Protein AF-A0AA36IIH5-F1 (afdb_monomer_lite)

Foldseek 3Di:
DPPPPDPPPADADQDFDWAFAWALNDRQWIWGWDDDCFIKIFIWGWDDDPPCPDPDPDPDDTDTDPHGPDIAGANGKDWADAPVPPPVCTNNWIWGHRDDQKIWTGHPDIDIDGDPAAWRDWYWHADPRRHTFIWTAHPQGWIQGPVVQDIHHNVVPPPHPDDPVCVCVVVVVPDPDDHDDPDPPPPPPDDDDDDDDDDDDDD

Radius of gyration: 23.28 Å; chains: 1; bounding box: 46×102×50 Å

Secondary structure (DSSP, 8-state):
-PPP-PPP--S-----EEEEEEETTEEEEEEEEEESSSEEEEEEEEE--TT---------PPEE-SS-SEEEEESEEEE---TTT-GGGTTSSEEEEEETTEEEEESSSEEEEE-SS-EEEEE--B-TTS-B--EEEETT--EEETTTTEEE-GGGGTT----HHHHHHHTT---SS-S------------------------

Sequence (203 aa):
MPPKKRPAIGDGVRTCGVYLIHDNGGRPFRVSVQHGEKAQVQVFKAIYDDDDDDDDDEEVWANYAEVACASFDAERVFVGESPKHGAGFDGNSMLLHLGGLKYVFVGEKVFSFTAKSPITKYLSPVGNSDVPYPWAVDEEGFRYLMISSVILSGKLFENSDADPYDLFFDRSLITADLCLQSRLSTQSSKASLNSGSAKTSTP

Organism: NCBI:txid2562239

Structure (mmCIF, N/CA/C/O backbone):
data_AF-A0AA36IIH5-F1
#
_entry.id   AF-A0AA36IIH5-F1
#
loop_
_atom_site.group_PDB
_atom_site.id
_atom_site.type_symbol
_atom_site.label_atom_id
_atom_site.label_alt_id
_atom_site.label_comp_id
_atom_site.label_asym_id
_atom_site.label_entity_id
_atom_site.label_seq_id
_atom_site.pdbx_PDB_ins_code
_atom_site.Cartn_x
_atom_site.Cartn_y
_atom_site.Cartn_z
_atom_site.occupancy
_atom_site.B_iso_or_equiv
_atom_site.auth_seq_id
_atom_site.auth_comp_id
_atom_site.auth_asym_id
_atom_site.auth_atom_id
_atom_site.pdbx_PDB_model_num
ATOM 1 N N . MET A 1 1 ? 4.153 -31.640 -9.607 1.00 38.66 1 MET A N 1
ATOM 2 C CA . MET A 1 1 ? 4.020 -31.634 -8.133 1.00 38.66 1 MET A CA 1
ATOM 3 C C . MET A 1 1 ? 2.835 -30.753 -7.774 1.00 38.66 1 MET A C 1
ATOM 5 O O . MET A 1 1 ? 2.748 -29.681 -8.361 1.00 38.66 1 MET A O 1
ATOM 9 N N . PRO A 1 2 ? 1.917 -31.164 -6.883 1.00 33.78 2 PRO A N 1
ATOM 10 C CA . PRO A 1 2 ? 0.911 -30.237 -6.376 1.00 33.78 2 PRO A CA 1
ATOM 11 C C . PRO A 1 2 ? 1.627 -29.103 -5.622 1.00 33.78 2 PRO A C 1
ATOM 13 O O . PRO A 1 2 ? 2.614 -29.381 -4.930 1.00 33.78 2 PRO A O 1
ATOM 16 N N . PRO A 1 3 ? 1.189 -27.839 -5.754 1.00 36.91 3 PRO A N 1
ATOM 17 C CA . PRO A 1 3 ? 1.787 -26.750 -4.998 1.00 36.91 3 PRO A CA 1
ATOM 18 C C . PRO A 1 3 ? 1.633 -27.061 -3.509 1.00 36.91 3 PRO A C 1
ATOM 20 O O . PRO A 1 3 ? 0.528 -27.329 -3.029 1.00 36.91 3 PRO A O 1
ATOM 23 N N . LYS A 1 4 ? 2.754 -27.073 -2.776 1.00 35.91 4 LYS A N 1
ATOM 24 C CA . LYS A 1 4 ? 2.730 -27.154 -1.312 1.00 35.91 4 LYS A CA 1
ATOM 25 C C . LYS A 1 4 ? 1.811 -26.037 -0.824 1.00 35.91 4 LYS A C 1
ATOM 27 O O . LYS A 1 4 ? 2.075 -24.872 -1.116 1.00 35.91 4 LYS A O 1
ATOM 32 N N . LYS A 1 5 ? 0.734 -26.390 -0.108 1.00 37.34 5 LYS A N 1
ATOM 33 C CA . LYS A 1 5 ? -0.067 -25.413 0.639 1.00 37.34 5 LYS A CA 1
ATOM 34 C C . LYS A 1 5 ? 0.907 -24.644 1.525 1.00 37.34 5 LYS A C 1
ATOM 36 O O . LYS A 1 5 ? 1.481 -25.220 2.449 1.00 37.34 5 LYS A O 1
ATOM 41 N N . ARG A 1 6 ? 1.148 -23.378 1.180 1.00 50.53 6 ARG A N 1
ATOM 42 C CA . ARG A 1 6 ? 1.887 -22.462 2.041 1.00 50.53 6 ARG A CA 1
ATOM 43 C C . ARG A 1 6 ? 1.104 -22.338 3.351 1.00 50.53 6 ARG A C 1
ATOM 45 O O . ARG A 1 6 ? -0.131 -22.377 3.300 1.00 50.53 6 ARG A O 1
ATOM 52 N N . PRO A 1 7 ? 1.776 -22.226 4.510 1.00 36.97 7 PRO A N 1
ATOM 53 C CA . PRO A 1 7 ? 1.090 -21.707 5.680 1.00 36.97 7 PRO A CA 1
ATOM 54 C C . PRO A 1 7 ? 0.461 -20.384 5.249 1.00 36.97 7 PRO A C 1
ATOM 56 O O . PRO A 1 7 ? 1.129 -19.570 4.611 1.00 36.97 7 PRO A O 1
ATOM 59 N N . ALA A 1 8 ? -0.837 -20.221 5.497 1.00 39.78 8 ALA A N 1
ATOM 60 C CA . ALA A 1 8 ? -1.448 -18.917 5.340 1.00 39.78 8 ALA A CA 1
ATOM 61 C C . ALA A 1 8 ? -0.584 -17.953 6.155 1.00 39.78 8 ALA A C 1
ATOM 63 O O . ALA A 1 8 ? -0.367 -18.200 7.345 1.00 39.78 8 ALA A O 1
ATOM 64 N N . ILE A 1 9 ? -0.065 -16.900 5.526 1.00 47.56 9 ILE A N 1
ATOM 65 C CA . ILE A 1 9 ? 0.431 -15.736 6.256 1.00 47.56 9 ILE A CA 1
ATOM 66 C C . ILE A 1 9 ? -0.840 -15.053 6.778 1.00 47.56 9 ILE A C 1
ATOM 68 O O . ILE A 1 9 ? -1.359 -14.082 6.241 1.00 47.56 9 ILE A O 1
ATOM 72 N N . GLY A 1 10 ? -1.456 -15.717 7.754 1.00 38.03 10 GLY A N 1
ATOM 73 C CA . GLY A 1 10 ? -2.531 -15.192 8.560 1.00 38.03 10 GLY A CA 1
ATOM 74 C C . GLY A 1 10 ? -1.920 -14.201 9.533 1.00 38.03 10 GLY A C 1
ATOM 75 O O . GLY A 1 10 ? -0.838 -14.431 10.071 1.00 38.03 10 GLY A O 1
ATOM 76 N N . ASP A 1 11 ? -2.630 -13.102 9.734 1.00 40.84 11 ASP A N 1
ATOM 77 C CA . ASP A 1 11 ? -2.502 -12.255 10.911 1.00 40.84 11 ASP A CA 1
ATOM 78 C C . ASP A 1 11 ? -1.099 -11.676 11.159 1.00 40.84 11 ASP A C 1
ATOM 80 O O . ASP A 1 11 ? -0.482 -11.886 12.200 1.00 40.84 11 ASP A O 1
ATOM 84 N N . GLY A 1 12 ? -0.607 -10.863 10.219 1.00 47.06 12 GLY A N 1
ATOM 85 C CA . GLY A 1 12 ? 0.395 -9.844 10.547 1.00 47.06 12 GLY A CA 1
ATOM 86 C C . GLY A 1 12 ? 1.747 -10.386 11.010 1.00 47.06 12 GLY A C 1
ATOM 87 O O . GLY A 1 12 ? 2.307 -9.887 11.992 1.00 47.06 12 GLY A O 1
ATOM 88 N N . VAL A 1 13 ? 2.295 -11.377 10.299 1.00 52.00 13 VAL A N 1
ATOM 89 C CA . VAL A 1 13 ? 3.692 -11.780 10.495 1.00 52.00 13 VAL A CA 1
ATOM 90 C C . VAL A 1 13 ? 4.579 -10.556 10.260 1.00 52.00 13 VAL A C 1
ATOM 92 O O . VAL A 1 13 ? 4.657 -10.013 9.162 1.00 52.00 13 VAL A O 1
ATOM 95 N N . ARG A 1 14 ? 5.214 -10.098 11.341 1.00 60.72 14 ARG A N 1
ATOM 96 C CA . ARG A 1 14 ? 6.128 -8.954 11.380 1.00 60.72 14 ARG A CA 1
ATOM 97 C C . ARG A 1 14 ? 7.431 -9.309 10.666 1.00 60.72 14 ARG A C 1
ATOM 99 O O . ARG A 1 14 ? 8.375 -9.773 11.304 1.00 60.72 14 ARG A O 1
ATOM 106 N N . THR A 1 15 ? 7.486 -9.137 9.353 1.00 74.19 15 THR A N 1
ATOM 107 C CA . THR A 1 15 ? 8.695 -9.398 8.570 1.00 74.19 15 THR A CA 1
ATOM 108 C C . THR A 1 15 ? 9.520 -8.121 8.423 1.00 74.19 15 THR A C 1
ATOM 110 O O . THR A 1 15 ? 9.244 -7.258 7.588 1.00 74.19 15 THR A O 1
ATOM 113 N N . CYS A 1 16 ? 10.578 -8.005 9.235 1.00 89.69 16 CYS A N 1
ATOM 114 C CA . CYS A 1 16 ? 11.645 -7.046 8.949 1.00 89.69 16 CYS A CA 1
ATOM 115 C C . CYS A 1 16 ? 12.271 -7.406 7.600 1.00 89.69 16 CYS A C 1
ATOM 117 O O . CYS A 1 16 ? 12.469 -8.587 7.312 1.00 89.69 16 CYS A O 1
ATOM 119 N N . GLY A 1 17 ? 12.611 -6.412 6.791 1.00 94.12 17 GLY A N 1
ATOM 120 C CA . GLY A 1 17 ? 13.197 -6.685 5.488 1.00 94.12 17 GLY A CA 1
ATOM 121 C C . GLY A 1 17 ? 13.214 -5.485 4.564 1.00 94.12 17 GLY A C 1
ATOM 122 O O . GLY A 1 17 ? 12.782 -4.388 4.921 1.00 94.12 17 GLY A O 1
ATOM 123 N N . VAL A 1 18 ? 13.734 -5.736 3.369 1.00 95.75 18 VAL A N 1
ATOM 124 C CA . VAL A 1 18 ? 13.743 -4.794 2.258 1.00 95.75 18 VAL A CA 1
ATOM 125 C C . VAL A 1 18 ? 12.867 -5.374 1.159 1.00 95.75 18 VAL A C 1
ATOM 127 O O . VAL A 1 18 ? 13.072 -6.512 0.744 1.00 95.75 18 VAL A O 1
ATOM 130 N N . TYR A 1 19 ? 11.902 -4.586 0.706 1.00 96.19 19 TYR A N 1
ATOM 131 C CA . TYR A 1 19 ? 10.944 -4.951 -0.329 1.00 96.19 19 TYR A CA 1
ATOM 132 C C . TYR A 1 19 ? 11.118 -4.019 -1.517 1.00 96.19 19 TYR A C 1
ATOM 134 O O . TYR A 1 19 ? 11.346 -2.819 -1.342 1.00 96.19 19 TYR A O 1
ATOM 142 N N . LEU A 1 20 ? 11.017 -4.568 -2.721 1.00 96.31 20 LEU A N 1
ATOM 143 C CA . LEU A 1 20 ? 11.004 -3.780 -3.944 1.00 96.31 20 LEU A CA 1
ATOM 144 C C . LEU A 1 20 ? 9.552 -3.676 -4.392 1.00 96.31 20 LEU A C 1
ATOM 146 O O . LEU A 1 20 ? 8.878 -4.690 -4.532 1.00 96.31 20 LEU A O 1
ATOM 150 N N . ILE A 1 21 ? 9.067 -2.455 -4.571 1.00 97.44 21 ILE A N 1
ATOM 151 C CA . ILE A 1 21 ? 7.704 -2.194 -5.028 1.00 97.44 21 ILE A CA 1
ATOM 152 C C . ILE A 1 21 ? 7.673 -2.387 -6.534 1.00 97.44 21 ILE A C 1
ATOM 154 O O . ILE A 1 21 ? 8.561 -1.890 -7.216 1.00 97.44 21 ILE A O 1
ATOM 158 N N . HIS A 1 22 ? 6.689 -3.116 -7.048 1.00 96.38 22 HIS A N 1
ATOM 159 C CA . HIS A 1 22 ? 6.588 -3.425 -8.472 1.00 96.38 22 HIS A CA 1
ATOM 160 C C . HIS A 1 22 ? 5.678 -2.412 -9.170 1.00 96.38 22 HIS A C 1
ATOM 162 O O . HIS A 1 22 ? 4.669 -1.985 -8.605 1.00 96.38 22 HIS A O 1
ATOM 168 N N . ASP A 1 23 ? 6.023 -2.058 -10.405 1.00 95.19 23 ASP A N 1
ATOM 169 C CA . ASP A 1 23 ? 5.185 -1.233 -11.274 1.00 95.19 23 ASP A CA 1
ATOM 170 C C . ASP A 1 23 ? 5.517 -1.489 -12.749 1.00 95.19 23 ASP A C 1
ATOM 172 O O . ASP A 1 23 ? 6.493 -0.954 -13.272 1.00 95.19 23 ASP A O 1
ATOM 176 N N . ASN A 1 24 ? 4.730 -2.347 -13.406 1.00 94.31 24 ASN A N 1
ATOM 177 C CA . ASN A 1 24 ? 4.816 -2.627 -14.844 1.00 94.31 24 ASN A CA 1
ATOM 178 C C . ASN A 1 24 ? 6.245 -2.964 -15.326 1.00 94.31 24 ASN A C 1
ATOM 180 O O . ASN A 1 24 ? 6.754 -2.381 -16.282 1.00 94.31 24 ASN A O 1
ATOM 184 N N . GLY A 1 25 ? 6.916 -3.868 -14.609 1.00 90.38 25 GLY A N 1
ATOM 185 C CA . GLY A 1 25 ? 8.312 -4.260 -14.849 1.00 90.38 25 GLY A CA 1
ATOM 186 C C . GLY A 1 25 ? 9.350 -3.381 -14.142 1.00 90.38 25 GLY A C 1
ATOM 187 O O . GLY A 1 25 ? 10.467 -3.827 -13.903 1.00 90.38 25 GLY A O 1
ATOM 188 N N . GLY A 1 26 ? 8.981 -2.172 -13.721 1.00 92.19 26 GLY A N 1
ATOM 189 C CA . GLY A 1 26 ? 9.832 -1.273 -12.948 1.00 92.19 26 GLY A CA 1
ATOM 190 C C . GLY A 1 26 ? 9.842 -1.567 -11.446 1.00 92.19 26 GLY A C 1
ATOM 191 O O . GLY A 1 26 ? 9.008 -2.311 -10.916 1.00 92.19 26 GLY A O 1
ATOM 192 N N . ARG A 1 27 ? 10.797 -0.948 -10.740 1.00 94.94 27 ARG A N 1
ATOM 193 C CA . ARG A 1 27 ? 10.883 -0.940 -9.271 1.00 94.94 27 ARG A CA 1
ATOM 194 C C . ARG A 1 27 ? 10.963 0.489 -8.716 1.00 94.94 27 ARG A C 1
ATOM 196 O O . ARG A 1 27 ? 12.024 0.900 -8.257 1.00 94.94 27 ARG A O 1
ATOM 203 N N . PRO A 1 28 ? 9.872 1.280 -8.763 1.00 96.25 28 PRO A N 1
ATOM 204 C CA . PRO A 1 28 ? 9.922 2.715 -8.463 1.00 96.25 28 PRO A CA 1
ATOM 205 C C . PRO A 1 28 ? 10.326 3.030 -7.019 1.00 96.25 28 PRO A C 1
ATOM 207 O O . PRO A 1 28 ? 10.832 4.122 -6.740 1.00 96.25 28 PRO A O 1
ATOM 210 N N . PHE A 1 29 ? 10.111 2.087 -6.097 1.00 97.69 29 PHE A N 1
ATOM 211 C CA . PHE A 1 29 ? 10.449 2.257 -4.692 1.00 97.69 29 PHE A CA 1
ATOM 212 C C . PHE A 1 29 ? 11.104 1.015 -4.095 1.00 97.69 29 PHE A C 1
ATOM 214 O O . PHE A 1 29 ? 10.684 -0.116 -4.337 1.00 97.69 29 PHE A O 1
ATOM 221 N N . ARG A 1 30 ? 12.071 1.255 -3.211 1.00 97.62 30 ARG A N 1
ATOM 222 C CA . ARG A 1 30 ? 12.574 0.287 -2.235 1.00 97.62 30 ARG A CA 1
ATOM 223 C C . ARG A 1 30 ? 12.024 0.663 -0.868 1.00 97.62 30 ARG A C 1
ATOM 225 O O . ARG A 1 30 ? 12.137 1.818 -0.459 1.00 97.62 30 ARG A O 1
ATOM 232 N N . VAL A 1 31 ? 11.471 -0.298 -0.140 1.00 98.25 31 VAL A N 1
ATOM 233 C CA . VAL A 1 31 ? 10.915 -0.086 1.200 1.00 98.25 31 VAL A CA 1
ATOM 234 C C . VAL A 1 31 ? 11.681 -0.908 2.220 1.00 98.25 31 VAL A C 1
ATOM 236 O O . VAL A 1 31 ? 11.770 -2.125 2.102 1.00 98.25 31 VAL A O 1
ATOM 239 N N . SER A 1 32 ? 12.220 -0.242 3.237 1.00 98.00 32 SER A N 1
ATOM 240 C CA . SER A 1 32 ? 12.831 -0.886 4.400 1.00 98.00 32 SER A CA 1
ATOM 241 C C . SER A 1 32 ? 11.832 -0.908 5.550 1.00 98.00 32 SER A C 1
ATOM 243 O O . SER A 1 32 ? 11.243 0.127 5.869 1.00 98.00 32 SER A O 1
ATOM 245 N N . VAL A 1 33 ? 11.649 -2.072 6.172 1.00 97.62 33 VAL A N 1
ATOM 246 C CA . VAL A 1 33 ? 10.777 -2.262 7.335 1.00 97.62 33 VAL A CA 1
ATOM 247 C C . VAL A 1 33 ? 11.583 -2.831 8.491 1.00 97.62 33 VAL A C 1
ATOM 249 O O . VAL A 1 33 ? 12.209 -3.887 8.374 1.00 97.62 33 VAL A O 1
ATOM 252 N N . GLN A 1 34 ? 11.518 -2.155 9.635 1.00 96.94 34 GLN A N 1
ATOM 253 C CA . GLN A 1 34 ? 12.097 -2.611 10.894 1.00 96.94 34 GLN A CA 1
ATOM 254 C C . GLN A 1 34 ? 11.024 -2.613 11.981 1.00 96.94 34 GLN A C 1
ATOM 256 O O . GLN A 1 34 ? 10.402 -1.590 12.254 1.00 96.94 34 GLN A O 1
ATOM 261 N N . HIS A 1 35 ? 10.792 -3.759 12.617 1.00 92.25 35 HIS A N 1
ATOM 262 C CA . HIS A 1 35 ? 9.782 -3.886 13.663 1.00 92.25 35 HIS A CA 1
ATOM 263 C C . HIS A 1 35 ? 10.355 -3.619 15.058 1.00 92.25 35 HIS A C 1
ATOM 265 O O . HIS A 1 35 ? 11.321 -4.256 15.474 1.00 92.25 35 HIS A O 1
ATOM 271 N N . GLY A 1 36 ? 9.689 -2.736 15.803 1.00 90.69 36 GLY A N 1
ATOM 272 C CA . GLY A 1 36 ? 9.820 -2.568 17.249 1.00 90.69 36 GLY A CA 1
ATOM 273 C C . GLY A 1 36 ? 8.443 -2.592 17.921 1.00 90.69 36 GLY A C 1
ATOM 274 O O . GLY A 1 36 ? 7.623 -3.473 17.643 1.00 90.69 36 GLY A O 1
ATOM 275 N N . GLU A 1 37 ? 8.174 -1.612 18.789 1.00 90.94 37 GLU A N 1
ATOM 276 C CA . GLU A 1 37 ? 6.818 -1.347 19.301 1.00 90.94 37 GLU A CA 1
ATOM 277 C C . GLU A 1 37 ? 5.869 -0.969 18.154 1.00 90.94 37 GLU A C 1
ATOM 279 O O . GLU A 1 37 ? 4.803 -1.564 17.997 1.00 90.94 37 GLU A O 1
ATOM 284 N N . LYS A 1 38 ? 6.324 -0.045 17.301 1.00 94.75 38 LYS A N 1
ATOM 285 C CA . LYS A 1 38 ? 5.792 0.220 15.962 1.00 94.75 38 LYS A CA 1
ATOM 286 C C . LYS A 1 38 ? 6.807 -0.228 14.911 1.00 94.75 38 LYS A C 1
ATOM 288 O O . LYS A 1 38 ? 7.991 -0.397 15.204 1.00 94.75 38 LYS A O 1
ATOM 293 N N . ALA A 1 39 ? 6.341 -0.458 13.693 1.00 96.12 39 ALA A N 1
ATOM 294 C CA . ALA A 1 39 ? 7.201 -0.676 12.544 1.00 96.12 39 ALA A CA 1
ATOM 295 C C . ALA A 1 39 ? 7.708 0.670 12.018 1.00 96.12 39 ALA A C 1
ATOM 297 O O . ALA A 1 39 ? 6.908 1.535 11.669 1.00 96.12 39 ALA A O 1
ATOM 298 N N . GLN A 1 40 ? 9.023 0.821 11.935 1.00 97.94 40 GLN A N 1
ATOM 299 C CA . GLN A 1 40 ? 9.665 1.923 11.233 1.00 97.94 40 GLN A CA 1
ATOM 300 C C . GLN A 1 40 ? 9.771 1.549 9.758 1.00 97.94 40 GLN A C 1
ATOM 302 O O . GLN A 1 40 ? 10.375 0.531 9.410 1.00 97.94 40 GLN A O 1
ATOM 307 N N . VAL A 1 41 ? 9.150 2.354 8.902 1.00 98.38 41 VAL A N 1
ATOM 308 C CA . VAL A 1 41 ? 9.076 2.122 7.459 1.00 98.38 41 VAL A CA 1
ATOM 309 C C . VAL A 1 41 ? 9.725 3.289 6.736 1.00 98.38 41 VAL A C 1
ATOM 311 O O . VAL A 1 41 ? 9.337 4.434 6.953 1.00 98.38 41 VAL A O 1
ATOM 314 N N . GLN A 1 42 ? 10.690 3.006 5.866 1.00 98.56 42 GLN A N 1
ATOM 315 C CA . GLN A 1 42 ? 11.386 4.004 5.051 1.00 98.56 42 GLN A CA 1
ATOM 316 C C . GLN A 1 42 ? 11.220 3.681 3.570 1.00 98.56 42 GLN A C 1
ATOM 318 O O . GLN A 1 42 ? 11.455 2.546 3.157 1.00 98.56 42 GLN A O 1
ATOM 323 N N . VAL A 1 43 ? 10.841 4.682 2.777 1.00 98.56 43 VAL A N 1
ATOM 324 C CA . VAL A 1 43 ? 10.603 4.561 1.335 1.00 98.56 43 VAL A CA 1
ATOM 325 C C . VAL A 1 43 ? 11.681 5.327 0.579 1.00 98.56 43 VAL A C 1
ATOM 327 O O . VAL A 1 43 ? 11.832 6.537 0.749 1.00 98.56 43 VAL A O 1
ATOM 330 N N . PHE A 1 44 ? 12.410 4.634 -0.286 1.00 98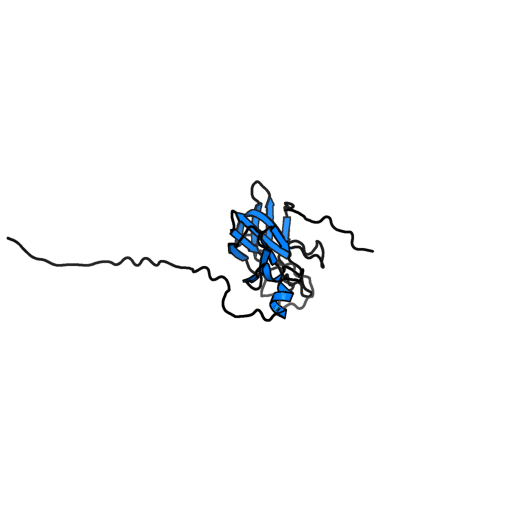.25 44 PHE A N 1
ATOM 331 C CA . PHE A 1 44 ? 13.477 5.182 -1.120 1.00 98.25 44 PHE A CA 1
ATOM 332 C C . PHE A 1 44 ? 13.026 5.156 -2.577 1.00 98.25 44 PHE A C 1
ATOM 334 O O . PHE A 1 44 ? 12.546 4.127 -3.048 1.00 98.25 44 PHE A O 1
ATOM 341 N N . LYS A 1 45 ? 13.164 6.280 -3.282 1.00 97.19 45 LYS A N 1
ATOM 342 C CA . LYS A 1 45 ? 12.796 6.391 -4.698 1.00 97.19 45 LYS A CA 1
ATOM 343 C C . LYS A 1 45 ? 13.922 5.840 -5.576 1.00 97.19 45 LYS A C 1
ATOM 345 O O . LYS A 1 45 ? 15.092 6.060 -5.256 1.00 97.19 45 LYS A O 1
ATOM 350 N N . ALA A 1 46 ? 13.564 5.144 -6.650 1.00 95.31 46 ALA A N 1
ATOM 351 C CA . ALA A 1 46 ? 14.516 4.743 -7.678 1.00 95.31 46 ALA A CA 1
ATOM 352 C C . ALA A 1 46 ? 15.147 5.967 -8.365 1.00 95.31 46 ALA A C 1
ATOM 354 O O . ALA A 1 46 ? 14.508 7.016 -8.507 1.00 95.31 46 ALA A O 1
ATOM 355 N N . ILE A 1 47 ? 16.407 5.816 -8.758 1.00 93.25 47 ILE A N 1
ATOM 356 C CA . ILE A 1 47 ? 17.173 6.747 -9.582 1.00 93.25 47 ILE A CA 1
ATOM 357 C C . ILE A 1 47 ? 17.402 6.033 -10.910 1.00 93.25 47 ILE A C 1
ATOM 359 O O . ILE A 1 47 ? 17.916 4.915 -10.921 1.00 93.25 47 ILE A O 1
ATOM 363 N N . TYR A 1 48 ? 16.971 6.674 -11.989 1.00 84.69 48 TYR A N 1
ATOM 364 C CA . TYR A 1 48 ? 17.205 6.232 -13.356 1.00 84.69 48 TYR A CA 1
ATOM 365 C C . TYR A 1 48 ? 18.199 7.216 -13.958 1.00 84.69 48 TYR A C 1
ATOM 367 O O . TYR A 1 48 ? 17.986 8.426 -13.837 1.00 84.69 48 TYR A O 1
ATOM 375 N N . ASP A 1 49 ? 19.287 6.700 -14.516 1.00 78.69 49 ASP A N 1
ATOM 376 C CA . ASP A 1 49 ? 20.207 7.514 -15.293 1.00 78.69 49 ASP A CA 1
ATOM 377 C C . ASP A 1 49 ? 19.585 7.662 -16.686 1.00 78.69 49 ASP A C 1
ATOM 379 O O . ASP A 1 49 ? 19.326 6.677 -17.372 1.00 78.69 49 ASP A O 1
ATOM 383 N N . ASP A 1 50 ? 19.255 8.896 -17.067 1.00 67.44 50 ASP A N 1
ATOM 384 C CA . ASP A 1 50 ? 18.596 9.200 -18.347 1.00 67.44 50 ASP A CA 1
ATOM 385 C C . ASP A 1 50 ? 19.559 9.058 -19.553 1.00 67.44 50 ASP A C 1
ATOM 387 O O . ASP A 1 50 ? 19.142 9.272 -20.690 1.00 67.44 50 ASP A O 1
ATOM 391 N N . ASP A 1 51 ? 20.835 8.729 -19.307 1.00 64.75 51 ASP A N 1
ATOM 392 C CA . ASP A 1 51 ? 21.934 8.792 -20.282 1.00 64.75 51 ASP A CA 1
ATOM 393 C C . ASP A 1 51 ? 22.327 7.427 -20.895 1.00 64.75 51 ASP A C 1
ATOM 395 O O . ASP A 1 51 ? 23.210 7.386 -21.754 1.00 64.75 51 ASP A O 1
ATOM 399 N N . ASP A 1 52 ? 21.681 6.320 -20.511 1.00 55.66 52 ASP A N 1
ATOM 400 C CA . ASP A 1 52 ? 21.965 4.991 -21.075 1.00 55.66 52 ASP A CA 1
ATOM 401 C C . ASP A 1 52 ? 21.167 4.762 -22.378 1.00 55.66 52 ASP A C 1
ATOM 403 O O . ASP A 1 52 ? 20.156 4.061 -22.415 1.00 55.66 52 ASP A O 1
ATOM 407 N N . ASP A 1 53 ? 21.645 5.373 -23.467 1.00 56.47 53 ASP A N 1
ATOM 408 C CA . ASP A 1 53 ? 21.283 5.054 -24.864 1.00 56.47 53 ASP A CA 1
ATOM 409 C C . ASP A 1 53 ? 21.983 3.761 -25.370 1.00 56.47 53 ASP A C 1
ATOM 411 O O . ASP A 1 53 ? 21.930 3.447 -26.562 1.00 56.47 53 ASP A O 1
ATOM 415 N N . ASP A 1 54 ? 22.669 3.013 -24.498 1.00 56.41 54 ASP A N 1
ATOM 416 C CA . ASP A 1 54 ? 23.423 1.818 -24.880 1.00 56.41 54 ASP A CA 1
ATOM 417 C C . ASP A 1 54 ? 22.531 0.558 -24.870 1.00 56.41 54 ASP A C 1
ATOM 419 O O . ASP A 1 54 ? 22.081 0.080 -23.831 1.00 56.41 54 ASP A O 1
ATOM 423 N N . ASP A 1 55 ? 22.312 0.016 -26.075 1.00 57.84 55 ASP A N 1
ATOM 424 C CA . ASP A 1 55 ? 21.575 -1.209 -26.450 1.00 57.84 55 ASP A CA 1
ATOM 425 C C . ASP A 1 55 ? 22.127 -2.528 -25.838 1.00 57.84 55 ASP 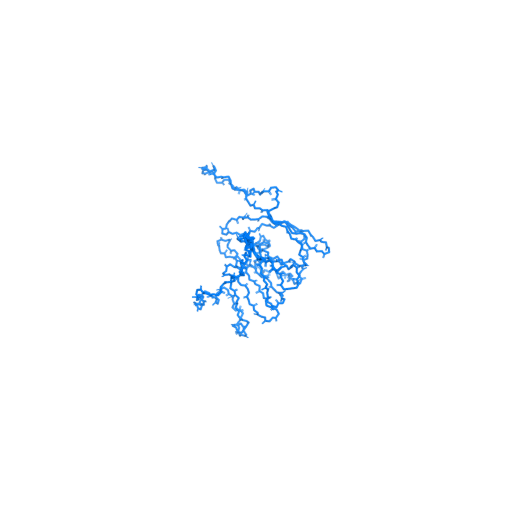A C 1
ATOM 427 O O . ASP A 1 55 ? 21.875 -3.615 -26.368 1.00 57.84 55 ASP A O 1
ATOM 431 N N . ASP A 1 56 ? 22.901 -2.484 -24.752 1.00 57.62 56 ASP A N 1
ATOM 432 C CA . ASP A 1 56 ? 23.428 -3.696 -24.123 1.00 57.62 56 ASP A CA 1
ATOM 433 C C . ASP A 1 56 ? 22.421 -4.254 -23.102 1.00 57.62 56 ASP A C 1
ATOM 435 O O . ASP A 1 56 ? 22.085 -3.622 -22.104 1.00 57.62 56 ASP A O 1
ATOM 439 N N . ASP A 1 57 ? 21.958 -5.483 -23.367 1.00 56.28 57 ASP A N 1
ATOM 440 C CA . ASP A 1 57 ? 21.023 -6.315 -22.584 1.00 56.28 57 ASP A CA 1
ATOM 441 C C . ASP A 1 57 ? 21.535 -6.686 -21.161 1.00 56.28 57 ASP A C 1
ATOM 443 O O . ASP A 1 57 ? 21.268 -7.780 -20.647 1.00 56.28 57 ASP A O 1
ATOM 447 N N . GLU A 1 58 ? 22.320 -5.830 -20.504 1.00 60.62 58 GLU A N 1
ATOM 448 C CA . GLU A 1 58 ? 22.758 -6.040 -19.129 1.00 60.62 58 GLU A CA 1
ATOM 449 C C . GLU A 1 58 ? 21.634 -5.618 -18.172 1.00 60.62 58 GLU A C 1
ATOM 451 O O . GLU A 1 58 ? 21.068 -4.532 -18.258 1.00 60.62 58 GLU A O 1
ATOM 456 N N . GLU A 1 59 ? 21.243 -6.525 -17.278 1.00 58.47 59 GLU A N 1
ATOM 457 C CA . GLU A 1 59 ? 20.135 -6.338 -16.340 1.00 58.47 59 GLU A CA 1
ATOM 458 C C . GLU A 1 59 ? 20.443 -5.151 -15.403 1.00 58.47 59 GLU A C 1
ATOM 460 O O . GLU A 1 59 ? 21.112 -5.314 -14.382 1.00 58.47 59 GLU A O 1
ATOM 465 N N . VAL A 1 60 ? 19.996 -3.939 -15.759 1.00 59.44 60 VAL A N 1
ATOM 466 C CA . VAL A 1 60 ? 20.232 -2.725 -14.966 1.00 59.44 60 VAL A CA 1
ATOM 467 C C . VAL A 1 60 ? 19.429 -2.819 -13.672 1.00 59.44 60 VAL A C 1
ATOM 469 O O . VAL A 1 60 ? 18.215 -2.600 -13.619 1.00 59.44 60 VAL A O 1
ATOM 472 N N . TRP A 1 61 ? 20.116 -3.166 -12.589 1.00 67.81 61 TRP A N 1
ATOM 473 C CA . TRP A 1 61 ? 19.539 -3.131 -11.253 1.00 67.81 61 TRP A CA 1
ATOM 474 C C . TRP A 1 61 ? 19.230 -1.677 -10.898 1.00 67.81 61 TRP A C 1
ATOM 476 O O . TRP A 1 61 ? 20.127 -0.840 -10.869 1.00 67.81 61 TRP A O 1
ATOM 486 N N . ALA A 1 62 ? 17.963 -1.377 -10.600 1.00 78.50 62 ALA A N 1
ATOM 487 C CA . ALA A 1 62 ? 17.566 -0.031 -10.200 1.00 78.50 62 ALA A CA 1
ATOM 488 C C . ALA A 1 62 ? 18.415 0.460 -9.013 1.00 78.50 62 ALA A C 1
ATOM 490 O O . ALA A 1 62 ? 18.452 -0.176 -7.951 1.00 78.50 62 ALA A O 1
ATOM 491 N N . ASN A 1 63 ? 19.056 1.616 -9.181 1.00 91.38 63 ASN A N 1
ATOM 492 C CA . ASN A 1 63 ? 19.674 2.347 -8.085 1.00 91.38 63 ASN A CA 1
ATOM 493 C C . ASN A 1 63 ? 18.591 3.076 -7.283 1.00 91.38 63 ASN A C 1
ATOM 495 O O . ASN A 1 63 ? 17.534 3.430 -7.802 1.00 91.38 63 ASN A O 1
ATOM 499 N N . TYR A 1 64 ? 18.837 3.312 -5.995 1.00 94.94 64 TYR A N 1
ATOM 500 C CA . TYR A 1 64 ? 17.894 4.017 -5.124 1.00 94.94 64 TYR A CA 1
ATOM 501 C C . TYR A 1 64 ? 18.589 5.158 -4.408 1.00 94.94 64 TYR A C 1
ATOM 503 O O . TYR A 1 64 ? 19.749 5.035 -4.014 1.00 94.94 64 TYR A O 1
ATOM 511 N N . ALA A 1 65 ? 17.844 6.234 -4.165 1.00 95.44 65 ALA A N 1
ATOM 512 C CA . ALA A 1 65 ? 18.323 7.340 -3.352 1.00 95.44 65 ALA A CA 1
ATOM 513 C C . ALA A 1 65 ? 18.809 6.851 -1.979 1.00 95.44 65 ALA A C 1
ATOM 515 O O . ALA A 1 65 ? 18.185 5.996 -1.346 1.00 95.44 65 ALA A O 1
ATOM 516 N N . GLU A 1 66 ? 19.910 7.429 -1.497 1.00 94.62 66 GLU A N 1
ATOM 517 C CA . GLU A 1 66 ? 20.458 7.115 -0.171 1.00 94.62 66 GLU A CA 1
ATOM 518 C C . GLU A 1 66 ? 19.556 7.622 0.963 1.00 94.62 66 GLU A C 1
ATOM 520 O O . GLU A 1 66 ? 19.525 7.051 2.053 1.00 94.62 66 GLU A O 1
ATOM 525 N N . VAL A 1 67 ? 18.786 8.682 0.697 1.00 96.88 67 VAL A N 1
ATOM 526 C CA . VAL A 1 67 ? 17.866 9.302 1.653 1.00 96.88 67 VAL A CA 1
ATOM 527 C C . VAL A 1 67 ? 16.434 8.880 1.344 1.00 96.88 67 VAL A C 1
ATOM 529 O O . VAL A 1 67 ? 15.974 8.955 0.203 1.00 96.88 67 VAL A O 1
ATOM 532 N N . ALA A 1 68 ? 15.708 8.463 2.381 1.00 97.44 68 ALA A N 1
ATOM 533 C CA . ALA A 1 68 ? 14.298 8.129 2.259 1.00 97.44 68 ALA A CA 1
ATOM 534 C C . ALA A 1 68 ? 13.481 9.366 1.851 1.00 97.44 68 ALA A C 1
ATOM 536 O O . ALA A 1 68 ? 13.582 10.430 2.463 1.00 97.44 68 ALA A O 1
ATOM 537 N N . CYS A 1 69 ? 12.634 9.213 0.836 1.00 97.31 69 CYS A N 1
ATOM 538 C CA . CYS A 1 69 ? 11.699 10.249 0.400 1.00 97.31 69 CYS A CA 1
ATOM 539 C C . CYS A 1 69 ? 10.442 10.317 1.285 1.00 97.31 69 CYS A C 1
ATOM 541 O O . CYS A 1 69 ? 9.756 11.338 1.305 1.00 97.31 69 CYS A O 1
ATOM 543 N N . ALA A 1 70 ? 10.155 9.248 2.034 1.00 97.94 70 ALA A N 1
ATOM 544 C CA . ALA A 1 70 ? 9.110 9.205 3.047 1.00 97.94 70 ALA A CA 1
ATOM 545 C C . ALA A 1 70 ? 9.472 8.216 4.165 1.00 97.94 70 ALA A C 1
ATOM 547 O O . ALA A 1 70 ? 10.115 7.196 3.913 1.00 97.94 70 ALA A O 1
ATOM 548 N N . SER A 1 71 ? 9.007 8.505 5.381 1.00 98.12 71 SER A N 1
ATOM 549 C CA . SER A 1 71 ? 9.203 7.663 6.565 1.00 98.12 71 SER A CA 1
ATOM 550 C C . SER A 1 71 ? 7.929 7.617 7.405 1.00 98.12 71 SER A C 1
ATOM 552 O O . SER A 1 71 ? 7.244 8.632 7.543 1.00 98.12 71 SER A O 1
ATOM 554 N N . PHE A 1 72 ? 7.620 6.456 7.985 1.00 98.19 72 PHE A N 1
ATOM 555 C CA . PHE A 1 72 ? 6.400 6.227 8.759 1.00 98.19 72 PHE A CA 1
ATOM 556 C C . PHE A 1 72 ? 6.658 5.355 9.990 1.00 98.19 72 PHE A C 1
ATOM 558 O O . PHE A 1 72 ? 7.420 4.393 9.922 1.00 98.19 72 PHE A O 1
ATOM 565 N N . ASP A 1 73 ? 5.932 5.642 11.073 1.00 97.81 73 ASP A N 1
ATOM 566 C CA . ASP A 1 73 ? 5.754 4.731 12.206 1.00 97.81 73 ASP A CA 1
ATOM 567 C C . ASP A 1 73 ? 4.384 4.047 12.087 1.00 97.81 73 ASP A C 1
ATOM 569 O O . ASP A 1 73 ? 3.342 4.666 12.321 1.00 97.81 73 ASP A O 1
ATOM 573 N N . ALA A 1 74 ? 4.372 2.771 11.709 1.00 97.12 74 ALA A N 1
ATOM 574 C CA . ALA A 1 74 ? 3.157 1.997 11.477 1.00 97.12 74 ALA A CA 1
ATOM 575 C C . ALA A 1 74 ? 2.873 1.027 12.635 1.00 97.12 74 ALA A C 1
ATOM 577 O O . ALA A 1 74 ? 3.749 0.296 13.087 1.00 97.12 74 ALA A O 1
ATOM 578 N N . GLU A 1 75 ? 1.629 0.972 13.103 1.00 96.31 75 GLU A N 1
ATOM 579 C CA . GLU A 1 75 ? 1.178 -0.033 14.075 1.00 96.31 75 GLU A CA 1
ATOM 580 C C . GLU A 1 75 ? 1.163 -1.434 13.456 1.00 96.31 75 GLU A C 1
ATOM 582 O O . GLU A 1 75 ? 1.510 -2.417 14.113 1.00 96.31 75 GLU A O 1
ATOM 587 N N . ARG A 1 76 ? 0.787 -1.524 12.175 1.00 95.44 76 ARG A N 1
ATOM 588 C CA . ARG A 1 76 ? 0.803 -2.762 11.387 1.00 95.44 76 ARG A CA 1
ATOM 589 C C . ARG A 1 76 ? 1.254 -2.488 9.958 1.00 95.44 76 ARG A C 1
ATOM 591 O O . ARG A 1 76 ? 0.961 -1.434 9.397 1.00 95.44 76 ARG A O 1
ATOM 598 N N . VAL A 1 77 ? 1.936 -3.465 9.372 1.00 96.81 77 VAL A N 1
ATOM 599 C CA . VAL A 1 77 ? 2.367 -3.457 7.972 1.00 96.81 77 VAL A CA 1
ATOM 600 C C . VAL A 1 77 ? 1.730 -4.659 7.294 1.00 96.81 77 VAL A C 1
ATOM 602 O O . VAL A 1 77 ? 1.913 -5.789 7.739 1.00 96.81 77 VAL A O 1
ATOM 605 N N . PHE A 1 78 ? 0.973 -4.407 6.236 1.00 96.69 78 PHE A N 1
ATOM 606 C CA . PHE A 1 78 ? 0.442 -5.429 5.353 1.00 96.69 78 PHE A CA 1
ATOM 607 C C . PHE A 1 78 ? 1.355 -5.518 4.131 1.00 96.69 78 PHE A C 1
ATOM 609 O O . PHE A 1 78 ? 1.463 -4.567 3.352 1.00 96.69 78 PHE A O 1
ATOM 616 N N . VAL A 1 79 ? 2.028 -6.656 3.989 1.00 96.38 79 VAL A N 1
ATOM 617 C CA . VAL A 1 79 ? 2.892 -6.954 2.845 1.00 96.38 79 VAL A CA 1
ATOM 618 C C . VAL A 1 79 ? 2.012 -7.475 1.709 1.00 96.38 79 VAL A C 1
ATOM 620 O O . VAL A 1 79 ? 1.190 -8.364 1.917 1.00 96.38 79 VAL A O 1
ATOM 623 N N . GLY A 1 80 ? 2.128 -6.890 0.518 1.00 96.19 80 GLY A N 1
ATOM 624 C CA . GLY A 1 80 ? 1.370 -7.322 -0.652 1.00 96.19 80 GLY A CA 1
ATOM 625 C C . GLY A 1 80 ? 1.868 -8.666 -1.159 1.00 96.19 80 GLY A C 1
ATOM 626 O O . GLY A 1 80 ? 3.039 -8.799 -1.494 1.00 96.19 80 GLY A O 1
ATOM 627 N N . GLU A 1 81 ? 0.977 -9.648 -1.237 1.00 94.62 81 GLU A N 1
ATOM 628 C CA . GLU A 1 81 ? 1.298 -10.993 -1.716 1.00 94.62 81 GLU A CA 1
ATOM 629 C C . GLU A 1 81 ? 0.658 -11.261 -3.073 1.00 94.62 81 GLU A C 1
ATOM 631 O O . GLU A 1 81 ? -0.504 -10.907 -3.306 1.00 94.62 81 GLU A O 1
ATOM 636 N N . SER A 1 82 ? 1.391 -11.977 -3.931 1.00 93.06 82 SER A N 1
ATOM 637 C CA . SER A 1 82 ? 0.893 -12.483 -5.208 1.00 93.06 82 SER A CA 1
ATOM 638 C C . SER A 1 82 ? 0.771 -14.013 -5.171 1.00 93.06 82 SER A C 1
ATOM 640 O O . SER A 1 82 ? 1.756 -14.732 -5.390 1.00 93.06 82 SER A O 1
ATOM 642 N N . PRO A 1 83 ? -0.438 -14.565 -4.930 1.00 88.50 83 PRO A N 1
ATOM 643 C CA . PRO A 1 83 ? -0.632 -16.012 -4.831 1.00 88.50 83 PRO A CA 1
ATOM 644 C C . PRO A 1 83 ? -0.159 -16.786 -6.068 1.00 88.50 83 PRO A C 1
ATOM 646 O O . PRO A 1 83 ? 0.347 -17.901 -5.927 1.00 88.50 83 PRO A O 1
ATOM 649 N N . LYS A 1 84 ? -0.294 -16.182 -7.259 1.00 90.06 84 LYS A N 1
ATOM 650 C CA . LYS A 1 84 ? 0.092 -16.774 -8.549 1.00 90.06 84 LYS A CA 1
ATOM 651 C C . LYS A 1 84 ? 1.609 -16.806 -8.766 1.00 90.06 84 LYS A C 1
ATOM 653 O O . LYS A 1 84 ? 2.100 -17.787 -9.311 1.00 90.06 84 LYS A O 1
ATOM 658 N N . HIS A 1 85 ? 2.335 -15.774 -8.328 1.00 88.12 85 HIS A N 1
ATOM 659 C CA . HIS A 1 85 ? 3.761 -15.609 -8.640 1.00 88.12 85 HIS A CA 1
ATOM 660 C C . HIS A 1 85 ? 4.711 -16.068 -7.523 1.00 88.12 85 HIS A C 1
ATOM 662 O O . HIS A 1 85 ? 5.865 -16.395 -7.790 1.00 88.12 85 HIS A O 1
ATOM 668 N N . GLY A 1 86 ? 4.234 -16.190 -6.282 1.00 87.00 86 GLY A N 1
ATOM 669 C CA . GLY A 1 86 ? 5.051 -16.730 -5.195 1.00 87.00 86 GLY A CA 1
ATOM 670 C C . GLY A 1 86 ? 5.850 -15.684 -4.423 1.00 87.00 86 GLY A C 1
ATOM 671 O O . GLY A 1 86 ? 5.686 -14.490 -4.630 1.00 87.00 86 GLY A O 1
ATOM 672 N N . ALA A 1 87 ? 6.710 -16.164 -3.518 1.00 88.06 87 ALA A N 1
ATOM 673 C CA . ALA A 1 87 ? 7.406 -15.325 -2.537 1.00 88.06 87 ALA A CA 1
ATOM 674 C C . ALA A 1 87 ? 8.373 -14.293 -3.145 1.00 88.06 87 ALA A C 1
ATOM 676 O O . ALA A 1 87 ? 8.690 -13.298 -2.508 1.00 88.06 87 ALA A O 1
ATOM 677 N N . GLY A 1 88 ? 8.821 -14.501 -4.389 1.00 88.25 88 GLY A N 1
ATOM 678 C CA . GLY A 1 88 ? 9.634 -13.515 -5.112 1.00 88.25 88 GLY A CA 1
ATOM 679 C C . GLY A 1 88 ? 8.879 -12.232 -5.479 1.00 88.25 88 GLY A C 1
ATOM 680 O O . GLY A 1 88 ? 9.501 -11.274 -5.911 1.00 88.25 88 GLY A O 1
ATOM 681 N N . PHE A 1 89 ? 7.554 -12.220 -5.313 1.00 92.88 89 PHE A N 1
ATOM 682 C CA . PHE A 1 89 ? 6.683 -11.066 -5.539 1.00 92.88 89 PHE A CA 1
ATOM 683 C C . PHE A 1 89 ? 6.033 -10.585 -4.235 1.00 92.88 89 PHE A C 1
ATOM 685 O O . PHE A 1 89 ? 5.112 -9.766 -4.278 1.00 92.88 89 PHE A O 1
ATOM 692 N N . ASP A 1 90 ? 6.454 -11.108 -3.082 1.00 93.25 90 ASP A N 1
ATOM 693 C CA . ASP A 1 90 ? 5.980 -10.603 -1.799 1.00 93.25 90 ASP A CA 1
ATOM 694 C C . ASP A 1 90 ? 6.590 -9.216 -1.559 1.00 93.25 90 ASP A C 1
ATOM 696 O O . ASP A 1 90 ? 7.774 -8.975 -1.793 1.00 93.25 90 ASP A O 1
ATOM 700 N N . GLY A 1 91 ? 5.762 -8.277 -1.113 1.00 95.19 91 GLY A N 1
ATOM 701 C CA . GLY A 1 91 ? 6.137 -6.872 -0.994 1.00 95.19 91 GLY A CA 1
ATOM 702 C C . GLY A 1 91 ? 6.101 -6.105 -2.311 1.00 95.19 91 GLY A C 1
ATOM 703 O O . GLY A 1 91 ? 6.613 -4.993 -2.351 1.00 95.19 91 GLY A O 1
ATOM 704 N N . ASN A 1 92 ? 5.437 -6.636 -3.347 1.00 96.81 92 ASN A N 1
ATOM 705 C CA . ASN A 1 92 ? 5.193 -5.909 -4.601 1.00 96.81 92 ASN A CA 1
ATOM 706 C C . ASN A 1 92 ? 4.421 -4.585 -4.399 1.00 96.81 92 ASN A C 1
ATOM 708 O O . ASN A 1 92 ? 4.471 -3.695 -5.241 1.00 96.81 92 ASN A O 1
ATOM 712 N N . SER A 1 93 ? 3.719 -4.459 -3.274 1.00 98.19 93 SER A N 1
ATOM 713 C CA . SER A 1 93 ? 3.107 -3.249 -2.739 1.00 98.19 93 SER A CA 1
ATOM 714 C C . SER A 1 93 ? 2.959 -3.409 -1.223 1.00 98.19 93 SER A C 1
ATOM 716 O O . SER A 1 93 ? 3.092 -4.516 -0.688 1.00 98.19 93 SER A O 1
ATOM 718 N N . MET A 1 94 ? 2.664 -2.327 -0.507 1.00 97.94 94 MET A N 1
ATOM 719 C CA . MET A 1 94 ? 2.442 -2.368 0.938 1.00 97.94 94 MET A CA 1
ATOM 720 C C . MET A 1 94 ? 1.291 -1.465 1.364 1.00 97.94 94 MET A C 1
ATOM 722 O O . MET A 1 94 ? 1.040 -0.410 0.780 1.00 97.94 94 MET A O 1
ATOM 726 N N . LEU A 1 95 ? 0.634 -1.854 2.451 1.00 98.44 95 LEU A N 1
ATOM 727 C CA . LEU A 1 95 ? -0.339 -1.025 3.145 1.00 98.44 95 LEU A CA 1
ATOM 728 C C . LEU A 1 95 ? 0.079 -0.883 4.611 1.00 98.44 95 LEU A C 1
ATOM 730 O O . LEU A 1 95 ? 0.308 -1.865 5.312 1.00 98.44 95 LEU A O 1
ATOM 734 N N . LEU A 1 96 ? 0.190 0.351 5.086 1.00 98.25 96 LEU A N 1
ATOM 735 C CA . LEU A 1 96 ? 0.647 0.689 6.429 1.00 98.25 96 LEU A CA 1
ATOM 736 C C . LEU A 1 96 ? -0.541 1.180 7.248 1.00 98.25 96 LEU A C 1
ATOM 738 O O . LEU A 1 96 ? -1.233 2.108 6.837 1.00 98.25 96 LEU A O 1
ATOM 742 N N . HIS A 1 97 ? -0.772 0.595 8.418 1.00 97.94 97 HIS A N 1
ATOM 743 C CA . HIS A 1 97 ? -1.751 1.079 9.390 1.00 97.94 97 HIS A CA 1
ATOM 744 C C . HIS A 1 97 ? -1.052 2.023 10.366 1.00 97.94 97 HIS A C 1
ATOM 746 O O . HIS A 1 97 ? -0.189 1.591 11.125 1.00 97.94 97 HIS A O 1
ATOM 752 N N . LEU A 1 98 ? -1.406 3.309 10.351 1.00 97.50 98 LEU A N 1
ATOM 753 C CA . LEU A 1 98 ? -0.759 4.325 11.197 1.00 97.50 98 LEU A CA 1
ATOM 754 C C . LEU A 1 98 ? -1.428 4.492 12.573 1.00 97.50 98 LEU A C 1
ATOM 756 O O . LEU A 1 98 ? -0.878 5.159 13.449 1.00 97.50 98 LEU A O 1
ATOM 760 N N . GLY 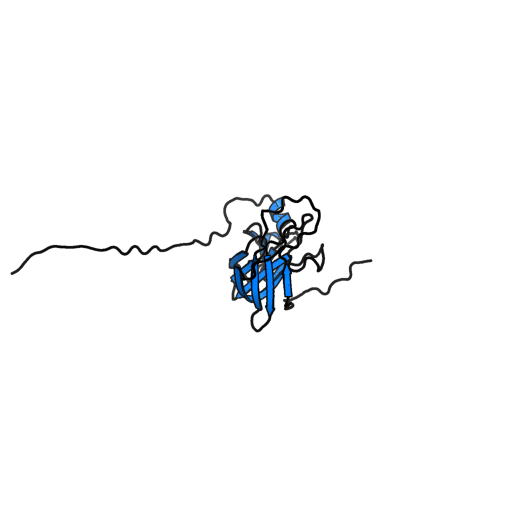A 1 99 ? -2.623 3.924 12.740 1.00 95.00 99 GLY A N 1
ATOM 761 C CA . GLY A 1 99 ? -3.459 4.047 13.931 1.00 95.00 99 GLY A CA 1
ATOM 762 C C . GLY A 1 99 ? -4.883 4.497 13.609 1.00 95.00 99 GLY A C 1
ATOM 763 O O . GLY A 1 99 ? -5.139 5.222 12.640 1.00 95.00 99 GLY A O 1
ATOM 764 N N . GLY A 1 100 ? -5.843 4.037 14.413 1.00 96.81 100 GLY A N 1
ATOM 765 C CA . GLY A 1 100 ? -7.271 4.251 14.154 1.00 96.81 100 GLY A CA 1
ATOM 766 C C . GLY A 1 100 ? -7.670 3.739 12.765 1.00 96.81 100 GLY A C 1
ATOM 767 O O . GLY A 1 100 ? -7.394 2.590 12.429 1.00 96.81 100 GLY A O 1
ATOM 768 N N . LEU A 1 101 ? -8.274 4.603 11.946 1.00 98.00 101 LEU A N 1
ATOM 769 C CA . LEU A 1 101 ? -8.664 4.296 10.562 1.00 98.00 101 LEU A CA 1
ATOM 770 C C . LEU A 1 101 ? -7.718 4.900 9.511 1.00 98.00 101 LEU A C 1
ATOM 772 O O . LEU A 1 101 ? -8.090 4.995 8.345 1.00 98.00 101 LEU A O 1
ATOM 776 N N . LYS A 1 102 ? -6.518 5.346 9.901 1.00 98.69 102 LYS A N 1
ATOM 777 C CA . LYS A 1 102 ? -5.562 5.993 8.992 1.00 98.69 102 LYS A CA 1
ATOM 778 C C . LYS A 1 102 ? -4.591 4.978 8.406 1.00 98.69 102 LYS A C 1
ATOM 780 O O . LYS A 1 102 ? -3.955 4.222 9.146 1.00 98.69 102 LYS A O 1
ATOM 785 N N . TYR A 1 103 ? -4.440 5.025 7.089 1.00 98.62 103 TYR A N 1
ATOM 786 C CA . TYR A 1 103 ? -3.570 4.127 6.346 1.00 98.62 103 TYR A CA 1
ATOM 787 C C . TYR A 1 103 ? -2.719 4.882 5.327 1.00 98.62 103 TYR A C 1
ATOM 789 O O . TYR A 1 103 ? -3.096 5.960 4.864 1.00 98.62 103 TYR A O 1
ATOM 797 N N . VAL A 1 104 ? -1.580 4.294 4.971 1.00 98.69 104 VAL A N 1
ATOM 798 C CA . VAL A 1 104 ? -0.732 4.716 3.851 1.00 98.69 104 VAL A CA 1
ATOM 799 C C . VAL A 1 104 ? -0.562 3.540 2.910 1.00 98.69 104 VAL A C 1
ATOM 801 O O . VAL A 1 104 ? -0.150 2.467 3.335 1.00 98.69 104 VAL A O 1
ATOM 804 N N . PHE A 1 105 ? -0.874 3.743 1.640 1.00 98.62 105 PHE A N 1
ATOM 805 C CA . PHE A 1 105 ? -0.569 2.794 0.582 1.00 98.62 105 PHE A CA 1
ATOM 806 C C . PHE A 1 105 ? 0.766 3.157 -0.074 1.00 98.62 105 PHE A C 1
ATOM 808 O O . PHE A 1 105 ? 1.045 4.336 -0.303 1.00 98.62 105 PHE A O 1
ATOM 815 N N . VAL A 1 106 ? 1.573 2.138 -0.365 1.00 98.56 106 VAL A N 1
ATOM 816 C CA . VAL A 1 106 ? 2.858 2.225 -1.062 1.00 98.56 106 VAL A CA 1
ATOM 817 C C . VAL A 1 106 ? 2.821 1.253 -2.249 1.00 98.56 106 VAL A C 1
ATOM 819 O O . VAL A 1 106 ? 2.909 0.040 -2.064 1.00 98.56 106 VAL A O 1
ATOM 822 N N . GLY A 1 107 ? 2.665 1.785 -3.461 1.00 97.75 107 GLY A N 1
ATOM 823 C CA . GLY A 1 107 ? 2.662 1.047 -4.734 1.00 97.75 107 GLY A CA 1
ATOM 824 C C . GLY A 1 107 ? 3.313 1.882 -5.840 1.00 97.75 107 GLY A C 1
ATOM 825 O O . GLY A 1 107 ? 4.300 2.558 -5.569 1.00 97.75 107 GLY A O 1
ATOM 826 N N . GLU A 1 108 ? 2.716 1.940 -7.038 1.00 94.75 108 GLU A N 1
ATOM 827 C CA . GLU A 1 108 ? 3.099 2.905 -8.102 1.00 94.75 108 GLU A CA 1
ATOM 828 C C . GLU A 1 108 ? 3.125 4.366 -7.602 1.00 94.75 108 GLU A C 1
ATOM 830 O O . GLU A 1 108 ? 3.837 5.231 -8.109 1.00 94.75 108 GLU A O 1
ATOM 835 N N . LYS A 1 109 ? 2.344 4.644 -6.554 1.00 95.50 109 LYS A N 1
ATOM 836 C CA . LYS A 1 109 ? 2.256 5.921 -5.854 1.00 95.50 109 LYS A CA 1
ATOM 837 C C . LYS A 1 109 ? 2.228 5.676 -4.351 1.00 95.50 109 LYS A C 1
ATOM 839 O O . LYS A 1 109 ? 1.797 4.619 -3.885 1.00 95.50 109 LYS A O 1
ATOM 844 N N . VAL A 1 110 ? 2.626 6.695 -3.594 1.00 98.06 110 VAL A N 1
ATOM 845 C CA . VAL A 1 110 ? 2.518 6.712 -2.132 1.00 98.06 110 VAL A CA 1
ATOM 846 C C . VAL A 1 110 ? 1.453 7.722 -1.727 1.00 98.06 110 VAL A C 1
ATOM 848 O O . VAL A 1 110 ? 1.584 8.908 -2.028 1.00 98.06 110 VAL A O 1
ATOM 851 N N . PHE A 1 111 ? 0.397 7.276 -1.047 1.00 98.06 111 PHE A N 1
ATOM 852 C CA . PHE A 1 111 ? -0.663 8.169 -0.573 1.00 98.06 111 PHE A CA 1
ATOM 853 C C . PHE A 1 111 ? -1.293 7.686 0.732 1.00 98.06 111 PHE A C 1
ATOM 855 O O . PHE A 1 111 ? -1.250 6.506 1.071 1.00 98.06 111 PHE A O 1
ATOM 862 N N . SER A 1 112 ? -1.903 8.617 1.467 1.00 97.88 112 SER A N 1
ATOM 863 C CA . SER A 1 112 ? -2.639 8.316 2.698 1.00 97.88 112 SER A CA 1
ATOM 864 C C . SER A 1 112 ? -4.145 8.381 2.477 1.00 97.88 112 SER A C 1
ATOM 866 O O . SER A 1 112 ? -4.628 9.162 1.658 1.00 97.88 112 SER A O 1
ATOM 868 N N . PHE A 1 113 ? -4.893 7.574 3.222 1.00 98.12 113 PHE A N 1
ATOM 869 C CA . PHE A 1 113 ? -6.351 7.608 3.219 1.00 98.12 113 PHE A CA 1
ATOM 870 C C . PHE A 1 113 ? -6.915 7.222 4.589 1.00 98.12 113 PHE A C 1
ATOM 872 O O . PHE A 1 113 ? -6.215 6.705 5.463 1.00 98.12 113 PHE A O 1
ATOM 879 N N . THR A 1 114 ? -8.201 7.512 4.785 1.00 98.12 114 THR A N 1
ATOM 880 C CA . THR A 1 114 ? -8.955 7.068 5.962 1.00 98.12 114 THR A CA 1
ATOM 881 C C . THR A 1 114 ? -9.953 6.002 5.528 1.00 98.12 114 THR A C 1
ATOM 883 O O . THR A 1 114 ? -10.785 6.259 4.658 1.00 98.12 114 THR A O 1
ATOM 886 N N . ALA A 1 115 ? -9.850 4.807 6.105 1.00 97.94 115 ALA A N 1
ATOM 887 C CA . ALA A 1 115 ? -10.788 3.719 5.863 1.00 97.94 115 ALA A CA 1
ATOM 888 C C . ALA A 1 115 ? -12.138 3.993 6.550 1.00 97.94 115 ALA A C 1
ATOM 890 O O . ALA A 1 115 ? -12.228 4.795 7.480 1.00 97.94 115 ALA A O 1
ATOM 891 N N . LYS A 1 116 ? -13.194 3.320 6.094 1.00 97.38 116 LYS A N 1
ATOM 892 C CA . LYS A 1 116 ? -14.524 3.331 6.720 1.00 97.38 116 LYS A CA 1
ATOM 893 C C . LYS A 1 116 ? -14.557 2.486 7.991 1.00 97.38 116 LYS A C 1
ATOM 895 O O . LYS A 1 116 ? -15.188 2.889 8.959 1.00 97.38 116 LYS A O 1
ATOM 900 N N . SER A 1 117 ? -13.843 1.365 7.983 1.00 98.06 117 SER A N 1
ATOM 901 C CA . SER A 1 117 ? -13.734 0.420 9.093 1.00 98.06 117 SER A CA 1
ATOM 902 C C . SER A 1 117 ? -12.309 -0.171 9.136 1.00 98.06 117 SER A C 1
ATOM 904 O O . SER A 1 117 ? -11.554 0.025 8.173 1.00 98.06 117 SER A O 1
ATOM 906 N N . PRO A 1 118 ? -11.854 -0.814 10.232 1.00 98.25 118 PRO A N 1
ATOM 907 C CA . PRO A 1 118 ? -10.510 -1.380 10.295 1.00 98.25 118 PRO A CA 1
ATOM 908 C C . PRO A 1 118 ? -10.254 -2.392 9.175 1.00 98.25 118 PRO A C 1
ATOM 910 O O . PRO A 1 118 ? -11.078 -3.261 8.907 1.00 98.25 118 PRO A O 1
ATOM 913 N N . ILE A 1 119 ? -9.096 -2.288 8.522 1.00 98.06 119 ILE A N 1
ATOM 914 C CA . ILE A 1 119 ? -8.693 -3.212 7.463 1.00 98.06 119 ILE A CA 1
ATOM 915 C C . ILE A 1 119 ? -8.216 -4.520 8.095 1.00 98.06 119 ILE A C 1
ATOM 917 O O . ILE A 1 119 ? -7.356 -4.526 8.980 1.00 98.06 119 ILE A O 1
ATOM 921 N N . THR A 1 120 ? -8.778 -5.627 7.620 1.00 96.06 120 THR A N 1
ATOM 922 C CA . THR A 1 120 ? -8.525 -6.987 8.117 1.00 96.06 120 THR A CA 1
ATOM 923 C C . THR A 1 120 ? -7.772 -7.846 7.115 1.00 96.06 120 THR A C 1
ATOM 925 O O . THR A 1 120 ? -7.086 -8.784 7.513 1.00 96.06 120 THR A O 1
ATOM 928 N N . LYS A 1 121 ? -7.856 -7.527 5.820 1.00 95.88 121 LYS A N 1
ATOM 929 C CA . LYS A 1 121 ? -7.177 -8.274 4.759 1.00 95.88 121 LYS A CA 1
ATOM 930 C C . LYS A 1 121 ? -6.595 -7.333 3.719 1.00 95.88 121 LYS A C 1
ATOM 932 O O . LYS A 1 121 ? -7.206 -6.330 3.363 1.00 95.88 121 LYS A O 1
ATOM 937 N N . TYR A 1 122 ? -5.441 -7.715 3.195 1.00 96.94 122 TYR A N 1
ATOM 938 C CA . TYR A 1 122 ? -4.766 -7.047 2.097 1.00 96.94 122 TYR A CA 1
ATOM 939 C C . TYR A 1 122 ? -4.203 -8.103 1.153 1.00 96.94 122 TYR A C 1
ATOM 941 O O . TYR A 1 122 ? -3.656 -9.105 1.608 1.00 96.94 122 TYR A O 1
ATOM 949 N N . LEU A 1 123 ? -4.377 -7.906 -0.148 1.00 96.38 123 LEU A N 1
ATOM 950 C CA . LEU A 1 123 ? -3.798 -8.743 -1.190 1.00 96.38 123 LEU A CA 1
ATOM 951 C C . LEU A 1 123 ? -3.271 -7.848 -2.300 1.00 96.38 123 LEU A C 1
ATOM 953 O O . LEU A 1 123 ? -3.821 -6.778 -2.550 1.00 96.38 123 LEU A O 1
ATOM 957 N N . SER A 1 124 ? -2.233 -8.311 -2.987 1.00 97.19 124 SER A N 1
ATOM 958 C CA . SER A 1 124 ? -1.713 -7.624 -4.160 1.00 97.19 124 SER A CA 1
ATOM 959 C C . SER A 1 124 ? -1.310 -8.632 -5.232 1.00 97.19 124 SER A C 1
ATOM 961 O O . SER A 1 124 ? -0.120 -8.897 -5.435 1.00 97.19 124 SER A O 1
ATOM 963 N N . PRO A 1 125 ? -2.309 -9.252 -5.897 1.00 96.19 125 PRO A N 1
ATOM 964 C CA . PRO A 1 125 ? -2.067 -10.113 -7.043 1.00 96.19 125 PRO A CA 1
ATOM 965 C C . PRO A 1 125 ? -1.290 -9.355 -8.112 1.00 96.19 125 PRO A C 1
ATOM 967 O O . PRO A 1 125 ? -1.526 -8.172 -8.324 1.00 96.19 125 PRO A O 1
ATOM 970 N N . VAL A 1 126 ? -0.389 -10.042 -8.802 1.00 96.06 126 VAL A N 1
ATOM 971 C CA . VAL A 1 126 ? 0.377 -9.455 -9.906 1.00 96.06 126 VAL A CA 1
ATOM 972 C C . VAL A 1 126 ? -0.117 -10.052 -11.217 1.00 96.06 126 VAL A C 1
ATOM 974 O O . VAL A 1 126 ? -0.383 -11.255 -11.292 1.00 96.06 126 VAL A O 1
ATOM 977 N N . GLY A 1 127 ? -0.340 -9.189 -12.206 1.00 92.62 127 GLY A N 1
ATOM 978 C CA . GLY A 1 127 ? -0.717 -9.562 -13.565 1.00 92.62 127 GLY A CA 1
ATOM 979 C C . GLY A 1 127 ? 0.488 -9.949 -14.424 1.00 92.62 127 GLY A C 1
ATOM 980 O O . GLY A 1 127 ? 1.636 -9.859 -13.999 1.00 92.62 127 GLY A O 1
ATOM 981 N N . ASN A 1 128 ? 0.225 -10.350 -15.670 1.00 88.25 128 ASN A N 1
ATOM 982 C CA . ASN A 1 128 ? 1.256 -10.878 -16.574 1.00 88.25 128 ASN A CA 1
ATOM 983 C C . ASN A 1 128 ? 2.402 -9.894 -16.871 1.00 88.25 128 ASN A C 1
ATOM 985 O O . ASN A 1 128 ? 3.512 -10.342 -17.134 1.00 88.25 128 ASN A O 1
ATOM 989 N N . SER A 1 129 ? 2.146 -8.586 -16.815 1.00 89.31 129 SER A N 1
ATOM 990 C CA . SER A 1 129 ? 3.136 -7.536 -17.101 1.00 89.31 129 SER A CA 1
ATOM 991 C C . SER A 1 129 ? 3.834 -7.003 -15.848 1.00 89.31 129 SER A C 1
ATOM 993 O O . SER A 1 129 ? 4.254 -5.854 -15.821 1.00 89.31 129 SER A O 1
ATOM 995 N N . ASP A 1 130 ? 3.897 -7.798 -14.777 1.00 92.62 130 ASP A N 1
ATOM 996 C CA . ASP A 1 130 ? 4.457 -7.364 -13.493 1.00 92.62 130 ASP A CA 1
ATOM 997 C C . ASP A 1 130 ? 3.763 -6.108 -12.919 1.00 92.62 130 ASP A C 1
ATOM 999 O O . ASP A 1 130 ? 4.370 -5.227 -12.314 1.00 92.62 130 ASP A O 1
ATOM 1003 N N . VAL A 1 131 ? 2.451 -6.020 -13.156 1.00 95.19 131 VAL A N 1
ATOM 1004 C CA . VAL A 1 131 ? 1.573 -4.962 -12.646 1.00 95.19 131 VAL A CA 1
ATOM 1005 C C . VAL A 1 131 ? 0.855 -5.495 -11.408 1.00 95.19 131 VAL A C 1
ATOM 1007 O O . VAL A 1 131 ? 0.071 -6.445 -11.534 1.00 95.19 131 VAL A O 1
ATOM 1010 N N . PRO A 1 132 ? 1.102 -4.939 -10.211 1.00 97.00 132 PRO A N 1
ATOM 101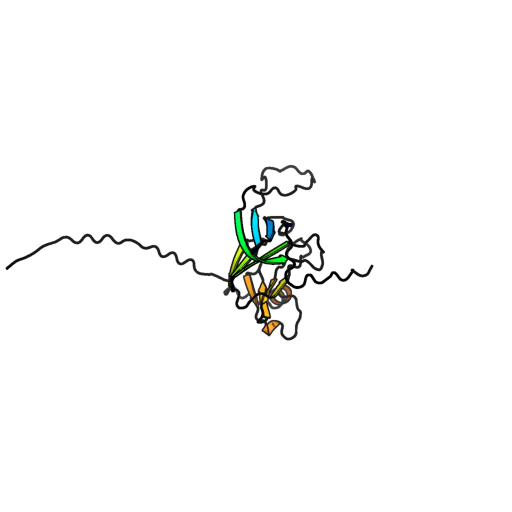1 C CA . PRO A 1 132 ? 0.316 -5.269 -9.028 1.00 97.00 132 PRO A CA 1
ATOM 1012 C C . PRO A 1 132 ? -1.132 -4.799 -9.164 1.00 97.00 132 PRO A C 1
ATOM 1014 O O . PRO A 1 132 ? -1.394 -3.779 -9.780 1.00 97.00 132 PRO A O 1
ATOM 1017 N N . TYR A 1 133 ? -2.070 -5.496 -8.527 1.00 97.31 133 TYR A N 1
ATOM 1018 C CA . TYR A 1 133 ? -3.475 -5.103 -8.380 1.00 97.31 133 TYR A CA 1
ATOM 1019 C C . TYR A 1 133 ? -3.873 -5.099 -6.897 1.00 97.31 133 TYR A C 1
ATOM 1021 O O . TYR A 1 133 ? -4.693 -5.910 -6.462 1.00 97.31 133 TYR A O 1
ATOM 1029 N N . PRO A 1 134 ? -3.282 -4.217 -6.072 1.00 97.94 134 PRO A N 1
ATOM 1030 C CA . PRO A 1 134 ? -3.506 -4.208 -4.639 1.00 97.94 134 PRO A CA 1
ATOM 1031 C C . PRO A 1 134 ? -4.926 -3.813 -4.268 1.00 97.94 134 PRO A C 1
ATOM 1033 O O . PRO A 1 134 ? -5.473 -2.815 -4.757 1.00 97.94 134 PRO A O 1
ATOM 1036 N N . TRP A 1 135 ? -5.496 -4.573 -3.341 1.00 98.00 135 TRP A N 1
ATOM 1037 C CA . TRP A 1 135 ? -6.768 -4.262 -2.718 1.00 98.00 135 TRP A CA 1
ATOM 1038 C C . TRP A 1 135 ? -6.834 -4.716 -1.260 1.00 98.00 135 TRP A C 1
ATOM 1040 O O . TRP A 1 135 ? -6.155 -5.649 -0.828 1.00 98.00 135 TRP A O 1
ATOM 1050 N N . ALA A 1 136 ? -7.680 -4.037 -0.488 1.00 98.06 136 ALA A N 1
ATOM 1051 C CA . ALA A 1 136 ? -7.893 -4.318 0.928 1.00 98.06 136 ALA A CA 1
ATOM 1052 C C . ALA A 1 136 ? -9.365 -4.586 1.251 1.00 98.06 136 ALA A C 1
ATOM 1054 O O . ALA A 1 136 ? -10.251 -4.168 0.507 1.00 98.06 136 ALA A O 1
ATOM 1055 N N . VAL A 1 137 ? -9.614 -5.247 2.381 1.00 97.19 137 VAL A N 1
ATOM 1056 C CA . VAL A 1 137 ? -10.940 -5.502 2.961 1.00 97.19 137 VAL A CA 1
ATOM 1057 C C . VAL A 1 137 ? -11.000 -4.937 4.363 1.00 97.19 137 VAL A C 1
ATOM 1059 O O . VAL A 1 137 ? -10.090 -5.203 5.148 1.00 97.19 137 VAL A O 1
ATOM 1062 N N . ASP A 1 138 ? -12.076 -4.233 4.695 1.00 97.44 138 ASP A N 1
ATOM 1063 C CA . ASP A 1 138 ? -12.368 -3.868 6.081 1.00 97.44 138 ASP A CA 1
ATOM 1064 C C . ASP A 1 138 ? -13.389 -4.786 6.770 1.00 97.44 138 ASP A C 1
ATOM 1066 O O . ASP A 1 138 ? -13.981 -5.669 6.148 1.00 97.44 138 ASP A O 1
ATOM 1070 N N . GLU A 1 139 ? -13.567 -4.605 8.081 1.00 96.62 139 GLU A N 1
ATOM 1071 C CA . GLU A 1 139 ? -14.505 -5.375 8.916 1.00 96.62 139 GLU A CA 1
ATOM 1072 C C . GLU A 1 139 ? -15.964 -5.294 8.434 1.00 96.62 139 GLU A C 1
ATOM 1074 O O . GLU A 1 139 ? -16.737 -6.223 8.660 1.00 96.62 139 GLU A O 1
ATOM 1079 N N . GLU A 1 140 ? -16.340 -4.223 7.729 1.00 95.81 140 GLU A N 1
ATOM 1080 C CA . GLU A 1 140 ? -17.677 -4.043 7.143 1.00 95.81 140 GLU A CA 1
ATOM 1081 C C . GLU A 1 140 ? -17.784 -4.609 5.716 1.00 95.81 140 GLU A C 1
ATOM 1083 O O . GLU A 1 140 ? -18.829 -4.529 5.065 1.00 95.81 140 GLU A O 1
ATOM 1088 N N . GLY A 1 141 ? -16.704 -5.204 5.211 1.00 95.12 141 GLY A N 1
ATOM 1089 C CA . GLY A 1 141 ? -16.645 -5.827 3.902 1.00 95.12 141 GLY A CA 1
ATOM 1090 C C . GLY A 1 141 ? -16.442 -4.852 2.743 1.00 95.12 141 GLY A C 1
ATOM 1091 O O . GLY A 1 141 ? -16.496 -5.293 1.593 1.00 95.12 141 GLY A O 1
ATOM 1092 N N . PHE A 1 142 ? -16.165 -3.565 2.971 1.00 96.31 142 PHE A N 1
ATOM 1093 C CA . PHE A 1 142 ? -15.777 -2.674 1.876 1.00 96.31 142 PHE A CA 1
ATOM 1094 C C . PHE A 1 142 ? -14.449 -3.123 1.262 1.00 96.31 142 PHE A C 1
ATOM 1096 O O . PHE A 1 142 ? -13.552 -3.602 1.961 1.00 96.31 142 PHE A O 1
ATOM 1103 N N . ARG A 1 143 ? -14.327 -2.974 -0.061 1.00 97.00 143 ARG A N 1
ATOM 1104 C CA . ARG A 1 143 ? -13.094 -3.261 -0.805 1.00 97.00 143 ARG A CA 1
ATOM 1105 C C . ARG A 1 143 ? -12.452 -1.971 -1.283 1.00 97.00 143 ARG A C 1
ATOM 1107 O O . ARG A 1 143 ? -13.117 -1.175 -1.937 1.00 97.00 143 ARG A O 1
ATOM 1114 N N . TYR A 1 144 ? -11.175 -1.786 -0.981 1.00 97.75 144 TYR A N 1
ATOM 1115 C CA . TYR A 1 144 ? -10.397 -0.603 -1.355 1.00 97.75 144 TYR A CA 1
ATOM 1116 C C . TYR A 1 144 ? -9.488 -0.973 -2.519 1.00 97.75 144 TYR A C 1
ATOM 1118 O O . TYR A 1 144 ? -8.593 -1.792 -2.333 1.00 97.75 144 TYR A O 1
ATOM 1126 N N . LEU A 1 145 ? -9.724 -0.404 -3.699 1.00 97.12 145 LEU A N 1
ATOM 1127 C CA . LEU A 1 145 ? -8.926 -0.625 -4.905 1.00 97.12 145 LEU A CA 1
ATOM 1128 C C . LEU A 1 145 ? -7.902 0.503 -4.997 1.00 97.12 145 LEU A C 1
ATOM 1130 O O . LEU A 1 145 ? -8.263 1.645 -5.289 1.00 97.12 145 LEU A O 1
ATOM 1134 N N . MET A 1 146 ? -6.638 0.195 -4.715 1.00 96.94 146 MET A N 1
ATOM 1135 C CA . MET A 1 146 ? -5.613 1.221 -4.512 1.00 96.94 146 MET A CA 1
ATOM 1136 C C . MET A 1 146 ? -5.219 1.934 -5.809 1.00 96.94 146 MET A C 1
ATOM 1138 O O . MET A 1 146 ? -4.992 3.139 -5.784 1.00 96.94 146 MET A O 1
ATOM 1142 N N . ILE A 1 147 ? -5.205 1.228 -6.945 1.00 94.44 147 ILE A N 1
ATOM 1143 C CA . ILE A 1 147 ? -4.818 1.823 -8.237 1.00 94.44 147 ILE A CA 1
ATOM 1144 C C . ILE A 1 147 ? -5.933 2.710 -8.783 1.00 94.44 147 ILE A C 1
ATOM 1146 O O . ILE A 1 147 ? -5.695 3.822 -9.246 1.00 94.44 147 ILE A O 1
ATOM 1150 N N . SER A 1 148 ? -7.178 2.246 -8.680 1.00 92.38 148 SER A N 1
ATOM 1151 C CA . SER A 1 148 ? -8.340 2.998 -9.161 1.00 92.38 148 SER A CA 1
ATOM 1152 C C . SER A 1 148 ? -8.815 4.065 -8.174 1.00 92.38 148 SER A C 1
ATOM 1154 O O . SER A 1 148 ? -9.649 4.886 -8.537 1.00 92.38 148 SER A O 1
ATOM 1156 N N . SER A 1 149 ? -8.308 4.058 -6.933 1.00 91.75 149 SER A N 1
ATOM 1157 C CA . SER A 1 149 ? -8.761 4.930 -5.841 1.00 91.75 149 SER A CA 1
ATOM 1158 C C . SER A 1 149 ? -10.281 4.850 -5.600 1.00 91.75 149 SER A C 1
ATOM 1160 O O . SER A 1 149 ? -10.964 5.852 -5.384 1.00 91.75 149 SER A O 1
ATOM 1162 N N . VAL A 1 150 ? -10.814 3.623 -5.627 1.00 93.75 150 VAL A N 1
ATOM 1163 C CA . VAL A 1 150 ? -12.250 3.309 -5.511 1.00 93.75 150 VAL A CA 1
ATOM 1164 C C . VAL A 1 150 ? -12.522 2.485 -4.255 1.00 93.75 150 VAL A C 1
ATOM 1166 O O . VAL A 1 150 ? -11.728 1.625 -3.875 1.00 93.75 150 VAL A O 1
ATOM 1169 N N . ILE A 1 151 ? -13.681 2.717 -3.631 1.00 95.31 151 ILE A N 1
ATOM 1170 C CA . ILE A 1 151 ? -14.200 1.882 -2.543 1.00 95.31 151 ILE A CA 1
ATOM 1171 C C . ILE A 1 151 ? -15.489 1.205 -3.010 1.00 95.31 151 ILE A C 1
ATOM 1173 O O . ILE A 1 151 ? -16.479 1.875 -3.304 1.00 95.31 151 ILE A O 1
ATOM 1177 N N . LEU A 1 152 ? -15.498 -0.125 -3.039 1.00 94.44 152 LEU A N 1
ATOM 1178 C CA . LEU A 1 152 ? -16.667 -0.929 -3.386 1.00 94.44 152 LEU A CA 1
ATOM 1179 C C . LEU A 1 152 ? -17.413 -1.360 -2.121 1.00 94.44 152 LEU A C 1
ATOM 1181 O O . LEU A 1 152 ? -16.802 -1.757 -1.128 1.00 94.44 152 LEU A O 1
ATOM 1185 N N . SER A 1 153 ? -18.745 -1.295 -2.160 1.00 93.62 153 SER A N 1
ATOM 1186 C CA . SER A 1 153 ? -19.591 -1.740 -1.048 1.00 93.62 153 SER A CA 1
ATOM 1187 C C . SER A 1 153 ? -19.511 -3.254 -0.863 1.00 93.62 153 SER A C 1
ATOM 1189 O O . SER A 1 153 ? -19.612 -3.996 -1.840 1.00 93.62 153 SER A O 1
ATOM 1191 N N . GLY A 1 154 ? -19.436 -3.710 0.392 1.00 89.56 154 GLY A N 1
ATOM 1192 C CA . GLY A 1 154 ? -19.467 -5.138 0.729 1.00 89.56 154 GLY A CA 1
ATOM 1193 C C . GLY A 1 154 ? -20.693 -5.880 0.191 1.00 89.56 154 GLY A C 1
ATOM 1194 O O . GLY A 1 154 ? -20.585 -7.047 -0.174 1.00 89.56 154 GLY A O 1
ATOM 1195 N N . LYS A 1 155 ? -21.820 -5.178 -0.003 1.00 90.62 155 LYS A N 1
ATOM 1196 C CA . LYS A 1 155 ? -23.047 -5.727 -0.609 1.00 90.62 155 LYS A CA 1
ATOM 1197 C C . LYS A 1 155 ? -22.837 -6.306 -2.010 1.00 90.62 155 LYS A C 1
ATOM 1199 O O . LYS A 1 155 ? -23.579 -7.184 -2.435 1.00 90.62 155 LYS A O 1
ATOM 1204 N N . LEU A 1 156 ? -21.827 -5.828 -2.741 1.00 89.75 156 LEU A N 1
ATOM 1205 C CA . LEU A 1 156 ? -21.495 -6.337 -4.075 1.00 89.75 156 LEU A CA 1
ATOM 1206 C C . LEU A 1 156 ? -20.891 -7.753 -4.038 1.00 89.75 156 LEU A C 1
ATOM 1208 O O . LEU A 1 156 ? -20.877 -8.420 -5.072 1.00 89.75 156 LEU A O 1
ATOM 1212 N N . PHE A 1 157 ? -20.437 -8.208 -2.864 1.00 90.75 157 PHE A N 1
ATOM 1213 C CA . PHE A 1 157 ? -19.693 -9.454 -2.659 1.00 90.75 157 PHE A CA 1
ATOM 1214 C C . PHE A 1 157 ? -20.425 -10.470 -1.766 1.00 90.75 157 PHE A C 1
ATOM 1216 O O . PHE A 1 157 ? -19.900 -11.551 -1.532 1.00 90.75 157 PHE A O 1
ATOM 1223 N N . GLU A 1 158 ? -21.647 -10.183 -1.294 1.00 87.12 158 GLU A N 1
ATOM 1224 C CA . GLU A 1 158 ? -22.406 -11.079 -0.393 1.00 87.12 158 GLU A CA 1
ATOM 1225 C C . GLU A 1 158 ? -22.609 -12.499 -0.955 1.00 87.12 158 GLU A C 1
ATOM 1227 O O . GLU A 1 158 ? -22.771 -13.443 -0.190 1.00 87.12 158 GLU A O 1
ATOM 1232 N N . ASN A 1 159 ? -22.569 -12.658 -2.282 1.00 84.88 159 ASN A N 1
ATOM 1233 C CA . ASN A 1 159 ? -22.736 -13.941 -2.972 1.00 84.88 159 ASN A CA 1
ATOM 1234 C C . ASN A 1 159 ? -21.628 -14.204 -4.004 1.00 84.88 159 ASN A C 1
ATOM 1236 O O . ASN A 1 159 ? -21.854 -14.909 -4.988 1.00 84.88 159 ASN A O 1
ATOM 1240 N N . SER A 1 160 ? -20.465 -13.566 -3.853 1.00 84.38 160 SER A N 1
ATOM 1241 C CA . SER A 1 160 ? -19.395 -13.651 -4.843 1.00 84.38 160 SER A CA 1
ATOM 1242 C C . SER A 1 160 ? -18.023 -13.435 -4.221 1.00 84.38 160 SER A C 1
ATOM 1244 O O . SER A 1 160 ? -17.772 -12.403 -3.604 1.00 84.38 160 SER A O 1
ATOM 1246 N N . ASP A 1 161 ? -17.112 -14.364 -4.501 1.00 83.44 161 ASP A N 1
ATOM 1247 C CA . ASP A 1 161 ? -15.678 -14.227 -4.232 1.00 83.44 161 ASP A CA 1
ATOM 1248 C C . ASP A 1 161 ? -14.917 -13.653 -5.442 1.00 83.44 161 ASP A C 1
ATOM 1250 O O . ASP A 1 161 ? -13.711 -13.863 -5.578 1.00 83.44 161 ASP A O 1
ATOM 1254 N N . ALA A 1 162 ? -15.622 -12.969 -6.352 1.00 88.75 162 ALA A N 1
ATOM 1255 C CA . ALA A 1 162 ? -15.011 -12.336 -7.517 1.00 88.75 162 ALA A CA 1
ATOM 1256 C C . ALA A 1 162 ? -13.885 -11.384 -7.101 1.00 88.75 162 ALA A C 1
ATOM 1258 O O . ALA A 1 162 ? -13.984 -10.687 -6.083 1.00 88.75 162 ALA A O 1
ATOM 1259 N N . ASP A 1 163 ? -12.835 -11.333 -7.921 1.00 91.50 163 ASP A N 1
ATOM 1260 C CA . ASP A 1 163 ? -11.782 -10.348 -7.735 1.00 91.50 163 ASP A CA 1
ATOM 1261 C C . ASP A 1 163 ? -12.395 -8.932 -7.801 1.00 91.50 163 ASP A C 1
ATOM 1263 O O . ASP A 1 163 ? -13.214 -8.650 -8.687 1.00 91.50 163 ASP A O 1
ATOM 1267 N N . PRO A 1 164 ? -12.069 -8.034 -6.853 1.00 94.06 164 PRO A N 1
ATOM 1268 C CA . PRO A 1 164 ? -12.644 -6.695 -6.843 1.00 94.06 164 PRO A CA 1
ATOM 1269 C C . PRO A 1 164 ? -12.351 -5.882 -8.107 1.00 94.06 164 PRO A C 1
ATOM 1271 O O . PRO A 1 164 ? -13.192 -5.065 -8.488 1.00 94.06 164 PRO A O 1
ATOM 1274 N N . TYR A 1 165 ? -11.201 -6.091 -8.756 1.00 93.62 165 TYR A N 1
ATOM 1275 C CA . TYR A 1 165 ? -10.868 -5.418 -10.009 1.00 93.62 165 TYR A CA 1
ATOM 1276 C C . TYR A 1 165 ? -11.651 -5.997 -11.187 1.00 93.62 165 TYR A C 1
ATOM 1278 O O . TYR A 1 165 ? -12.183 -5.206 -11.964 1.00 93.62 165 TYR A O 1
ATOM 1286 N N . ASP A 1 166 ? -11.819 -7.322 -11.272 1.00 91.56 166 ASP A N 1
ATOM 1287 C CA . ASP A 1 166 ? -12.686 -7.945 -12.289 1.00 91.56 166 ASP A CA 1
ATOM 1288 C C . ASP A 1 166 ? -14.104 -7.362 -12.190 1.00 91.56 166 ASP A C 1
ATOM 1290 O O . ASP A 1 166 ? -14.655 -6.848 -13.160 1.00 91.56 166 ASP A O 1
ATOM 1294 N N . LEU A 1 167 ? -14.672 -7.308 -10.977 1.00 90.69 167 LEU A N 1
ATOM 1295 C CA . LEU A 1 167 ? -16.003 -6.737 -10.760 1.00 90.69 167 LEU A CA 1
ATOM 1296 C C . LEU A 1 167 ? -16.083 -5.246 -11.126 1.00 90.69 167 LEU A C 1
ATOM 1298 O O . LEU A 1 167 ? -17.114 -4.801 -11.634 1.00 90.69 167 LEU A O 1
ATOM 1302 N N . PHE A 1 168 ? -15.033 -4.469 -10.850 1.00 90.69 168 PHE A N 1
ATOM 1303 C CA . PHE A 1 168 ? -14.984 -3.040 -11.158 1.00 90.69 168 PHE A CA 1
ATOM 1304 C C . PHE A 1 168 ? -14.927 -2.772 -12.668 1.00 90.69 168 PHE A C 1
ATOM 1306 O O . PHE A 1 168 ? -15.709 -1.956 -13.168 1.00 90.69 168 PHE A O 1
ATOM 1313 N N . PHE A 1 169 ? -14.049 -3.472 -13.389 1.00 87.19 169 PHE A N 1
ATOM 1314 C CA . PHE A 1 169 ? -13.862 -3.287 -14.827 1.00 87.19 169 PHE A CA 1
ATOM 1315 C C . PHE A 1 169 ? -14.989 -3.927 -15.649 1.00 87.19 169 PHE A C 1
ATOM 1317 O O . PHE A 1 169 ? -15.520 -3.273 -16.548 1.00 87.19 169 PHE A O 1
ATOM 1324 N N . ASP A 1 170 ? -15.442 -5.133 -15.299 1.00 84.69 170 ASP A N 1
ATOM 1325 C CA . ASP A 1 170 ? -16.477 -5.847 -16.060 1.00 84.69 170 ASP A CA 1
ATOM 1326 C C . ASP A 1 170 ? -17.844 -5.166 -15.970 1.00 84.69 170 ASP A C 1
ATOM 1328 O O . ASP A 1 170 ? -18.612 -5.138 -16.933 1.00 84.69 170 ASP A O 1
ATOM 1332 N N . ARG A 1 171 ? -18.180 -4.590 -14.810 1.00 77.31 171 ARG A N 1
ATOM 1333 C CA . ARG A 1 171 ? -19.498 -3.970 -14.598 1.00 77.31 171 ARG A CA 1
ATOM 1334 C C . ARG A 1 171 ? -19.587 -2.526 -15.075 1.00 77.31 171 ARG A C 1
ATOM 1336 O O . ARG A 1 171 ? -20.610 -1.892 -14.825 1.00 77.31 171 ARG A O 1
ATOM 1343 N N . SER A 1 172 ? -18.555 -1.998 -15.743 1.00 65.31 172 SER A N 1
ATOM 1344 C CA . SER A 1 172 ? -18.512 -0.595 -16.178 1.00 65.31 172 SER A CA 1
ATOM 1345 C C . SER A 1 172 ? -18.882 0.376 -15.045 1.00 65.31 172 SER A C 1
ATOM 1347 O O . SER A 1 172 ? -19.504 1.408 -15.282 1.00 65.31 172 SER A O 1
ATOM 1349 N N . LEU A 1 173 ? -18.495 0.068 -13.796 1.00 62.53 173 LEU A N 1
ATOM 1350 C CA . LEU A 1 173 ? -18.739 0.934 -12.627 1.00 62.53 173 LEU A CA 1
ATOM 1351 C C . LEU A 1 173 ? -17.874 2.211 -12.651 1.00 62.53 173 LEU A C 1
ATOM 1353 O O . LEU A 1 173 ? -17.837 2.971 -11.684 1.00 62.53 173 LEU A O 1
ATOM 1357 N N . ILE A 1 174 ? -17.206 2.461 -13.777 1.00 54.66 174 ILE A N 1
ATOM 1358 C CA . ILE A 1 174 ? -16.549 3.707 -14.144 1.00 54.66 174 ILE A CA 1
ATOM 1359 C C . ILE A 1 174 ? -17.639 4.759 -14.406 1.00 54.66 174 ILE A C 1
ATOM 1361 O O . ILE A 1 174 ? -18.007 5.052 -15.540 1.00 54.66 174 ILE A O 1
ATOM 1365 N N . THR A 1 175 ? -18.170 5.350 -13.340 1.00 44.25 175 THR A N 1
ATOM 1366 C CA . THR A 1 175 ? -18.777 6.685 -13.409 1.00 44.25 175 THR A CA 1
ATOM 1367 C C . THR A 1 175 ? -17.818 7.678 -12.761 1.00 44.25 175 THR A C 1
ATOM 1369 O O . THR A 1 175 ? -17.344 7.447 -11.651 1.00 44.25 175 THR A O 1
ATOM 1372 N N . ALA A 1 176 ? -17.517 8.763 -13.468 1.00 41.91 176 ALA A N 1
ATOM 1373 C CA . ALA A 1 176 ? -16.301 9.567 -13.346 1.00 41.91 176 ALA A CA 1
ATOM 1374 C C . ALA A 1 176 ? -16.089 10.421 -12.069 1.00 41.91 176 ALA A C 1
ATOM 1376 O O . ALA A 1 176 ? -15.145 11.198 -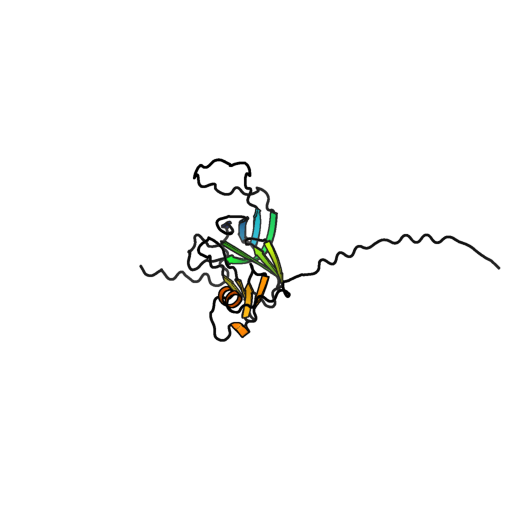12.062 1.00 41.91 176 ALA A O 1
ATOM 1377 N N . ASP A 1 177 ? -16.879 10.323 -10.990 1.00 44.72 177 ASP A N 1
ATOM 1378 C CA . ASP A 1 177 ? -16.990 11.480 -10.069 1.00 44.72 177 ASP A CA 1
ATOM 1379 C C . ASP A 1 177 ? -16.988 11.236 -8.547 1.00 44.72 177 ASP A C 1
ATOM 1381 O O . ASP A 1 177 ? -17.447 12.088 -7.789 1.00 44.72 177 ASP A O 1
ATOM 1385 N N . LEU A 1 178 ? -16.436 10.135 -8.025 1.00 41.97 178 LEU A N 1
ATOM 1386 C CA . LEU A 1 178 ? -16.316 9.960 -6.560 1.00 41.97 178 LEU A CA 1
ATOM 1387 C C . LEU A 1 178 ? -14.965 9.378 -6.126 1.00 41.97 178 LEU A C 1
ATOM 1389 O O . LEU A 1 178 ? -14.903 8.423 -5.356 1.00 41.97 178 LEU A O 1
ATOM 1393 N N . CYS A 1 179 ? -13.867 9.962 -6.603 1.00 40.75 179 CYS A N 1
ATOM 1394 C CA . CYS A 1 179 ? -12.527 9.638 -6.120 1.00 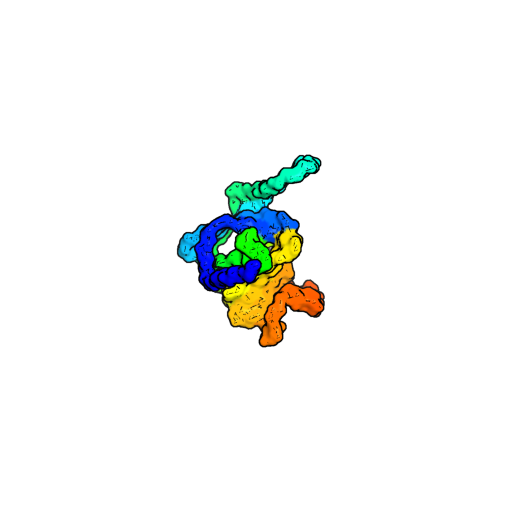40.75 179 CYS A CA 1
ATOM 1395 C C . CYS A 1 179 ? -12.060 10.680 -5.086 1.00 40.75 179 CYS A C 1
ATOM 1397 O O . CYS A 1 179 ? -12.193 11.883 -5.297 1.00 40.75 179 CYS A O 1
ATOM 1399 N N . LEU A 1 180 ? -11.536 10.197 -3.956 1.00 45.12 180 LEU A N 1
ATOM 1400 C CA . LEU A 1 180 ? -11.058 10.923 -2.770 1.00 45.12 180 LEU A CA 1
ATOM 1401 C C . LEU A 1 180 ? -10.322 12.249 -3.074 1.00 45.12 180 LEU A C 1
ATOM 1403 O O . LEU A 1 180 ? -9.101 12.282 -3.179 1.00 45.12 180 LEU A O 1
ATOM 1407 N N . GLN A 1 181 ? -11.041 13.373 -3.107 1.00 38.91 181 GLN A N 1
ATOM 1408 C CA . GLN A 1 181 ? -10.439 14.694 -2.914 1.00 38.91 181 GLN A CA 1
ATOM 1409 C C . GLN A 1 181 ? -10.687 15.150 -1.476 1.00 38.91 181 GLN A C 1
ATOM 1411 O O . GLN A 1 181 ? -11.662 15.841 -1.166 1.00 38.91 181 GLN A O 1
ATOM 1416 N N . SER A 1 182 ? -9.786 14.775 -0.566 1.00 36.41 182 SER A N 1
ATOM 1417 C CA . SER A 1 182 ? -9.648 15.513 0.687 1.00 36.41 182 SER A CA 1
ATOM 1418 C C . SER A 1 182 ? -9.127 16.909 0.348 1.00 36.41 182 SER A C 1
ATOM 1420 O O . SER A 1 182 ? -7.975 17.087 -0.041 1.00 36.41 182 SER A O 1
ATOM 1422 N N . ARG A 1 183 ? -10.024 17.888 0.453 1.00 39.06 183 ARG A N 1
ATOM 1423 C CA . ARG A 1 183 ? -9.794 19.319 0.252 1.00 39.06 183 ARG A CA 1
ATOM 1424 C C . ARG A 1 183 ? -8.497 19.789 0.922 1.00 39.06 183 ARG A C 1
ATOM 1426 O O . ARG A 1 183 ? -8.409 19.821 2.146 1.00 39.06 183 ARG A O 1
ATOM 1433 N N . LEU A 1 184 ? -7.546 20.268 0.124 1.00 37.62 184 LEU A N 1
ATOM 1434 C CA . LEU A 1 184 ? -6.584 21.269 0.576 1.00 37.62 184 LEU A CA 1
ATOM 1435 C C . LEU A 1 184 ? -7.347 22.592 0.740 1.00 37.62 184 LEU A C 1
ATOM 1437 O O . LEU A 1 184 ? -7.523 23.336 -0.220 1.00 37.62 184 LEU A O 1
ATOM 1441 N N . SER A 1 185 ? -7.847 22.883 1.943 1.00 38.72 185 SER A N 1
ATOM 1442 C CA . SER A 1 185 ? -8.241 24.250 2.293 1.00 38.72 185 SER A CA 1
ATOM 1443 C C . SER A 1 185 ? -7.026 24.980 2.856 1.00 38.72 185 SER A C 1
ATOM 1445 O O . SER A 1 185 ? -6.760 24.947 4.057 1.00 38.72 185 SER A O 1
ATOM 1447 N N . THR A 1 186 ? -6.279 25.653 1.991 1.00 35.25 186 THR A N 1
ATOM 1448 C CA . THR A 1 186 ? -5.381 26.730 2.400 1.00 35.25 186 THR A CA 1
ATOM 1449 C C . THR A 1 186 ? -6.234 27.908 2.874 1.00 35.25 186 THR A C 1
ATOM 1451 O O . THR A 1 186 ? -6.769 28.676 2.078 1.00 35.25 186 THR A O 1
ATOM 1454 N N . GLN A 1 187 ? -6.374 28.074 4.192 1.00 33.91 187 GLN A N 1
ATOM 1455 C CA . GLN A 1 187 ? -6.728 29.379 4.746 1.00 33.91 187 GLN A CA 1
ATOM 1456 C C . GLN A 1 187 ? -5.520 30.300 4.572 1.00 33.91 187 GLN A C 1
ATOM 1458 O O . GLN A 1 187 ? -4.567 30.265 5.344 1.00 33.91 187 GLN A O 1
ATOM 1463 N N . SER A 1 188 ? -5.557 31.116 3.522 1.00 36.28 188 SER A N 1
ATOM 1464 C CA . SER A 1 188 ? -4.712 32.298 3.413 1.00 36.28 188 SER A CA 1
ATOM 1465 C C . SER A 1 188 ? -5.340 33.392 4.278 1.00 36.28 188 SER A C 1
ATOM 1467 O O . SER A 1 188 ? -6.305 34.047 3.883 1.00 36.28 188 SER A O 1
ATOM 1469 N N . SER A 1 189 ? -4.831 33.566 5.494 1.00 38.41 189 SER A N 1
ATOM 1470 C CA . SER A 1 189 ? -5.111 34.738 6.318 1.00 38.41 189 SER A CA 1
ATOM 1471 C C . SER A 1 189 ? -4.395 35.946 5.708 1.00 38.41 189 SER A C 1
ATOM 1473 O O . SER A 1 189 ? -3.220 36.202 5.956 1.00 38.41 189 SER A O 1
ATOM 1475 N N . LYS A 1 190 ? -5.120 36.715 4.889 1.00 40.56 190 LYS A N 1
ATOM 1476 C CA . LYS A 1 190 ? -4.728 38.086 4.549 1.00 40.56 190 LYS A CA 1
ATOM 1477 C C . LYS A 1 190 ? -4.947 38.969 5.775 1.00 40.56 190 LYS A C 1
ATOM 1479 O O . LYS A 1 190 ? -6.081 39.260 6.149 1.00 40.56 190 LYS A O 1
ATOM 1484 N N . ALA A 1 191 ? -3.844 39.400 6.377 1.00 37.53 191 ALA A N 1
ATOM 1485 C CA . ALA A 1 191 ? -3.811 40.538 7.280 1.00 37.53 191 ALA A CA 1
ATOM 1486 C C . ALA A 1 191 ? -4.277 41.788 6.515 1.00 37.53 191 ALA A C 1
ATOM 1488 O O . ALA A 1 191 ? -3.625 42.227 5.568 1.00 37.53 191 ALA A O 1
ATOM 1489 N N . SER A 1 192 ? -5.425 42.339 6.907 1.00 40.06 192 SER A N 1
ATOM 1490 C CA . SER A 1 192 ? -5.910 43.616 6.392 1.00 40.06 192 SER A CA 1
ATOM 1491 C C . SER A 1 192 ? -5.399 44.729 7.304 1.00 40.06 192 SER A C 1
ATOM 1493 O O . SER A 1 192 ? -5.852 44.879 8.437 1.00 40.06 192 SER A O 1
ATOM 1495 N N . LEU A 1 193 ? -4.429 45.494 6.801 1.00 36.41 193 LEU A N 1
ATOM 1496 C CA . LEU A 1 193 ? -4.047 46.802 7.327 1.00 36.41 193 LEU A CA 1
ATOM 1497 C C . LEU A 1 193 ? -5.262 47.728 7.238 1.00 36.41 193 LEU A C 1
ATOM 1499 O O . LEU A 1 193 ? -5.741 48.014 6.143 1.00 36.41 193 LEU A O 1
ATOM 1503 N N . ASN A 1 194 ? -5.756 48.192 8.384 1.00 41.00 194 ASN A N 1
ATOM 1504 C CA . ASN A 1 194 ? -6.787 49.218 8.435 1.00 41.00 194 ASN A CA 1
ATOM 1505 C C . ASN A 1 194 ? -6.127 50.557 8.790 1.00 41.00 194 ASN A C 1
ATOM 1507 O O . ASN A 1 194 ? -5.830 50.835 9.950 1.00 41.00 194 ASN A O 1
ATOM 1511 N N . SER A 1 195 ? -5.853 51.370 7.771 1.00 43.25 195 SER A N 1
ATOM 1512 C CA . SER A 1 195 ? -5.463 52.771 7.910 1.00 43.25 195 SER A CA 1
ATOM 1513 C C . SER A 1 195 ? -6.725 53.633 7.962 1.00 43.25 195 SER A C 1
ATOM 1515 O O . SER A 1 195 ? -7.322 53.925 6.928 1.00 43.25 195 SER A O 1
ATOM 1517 N N . GLY A 1 196 ? -7.133 54.043 9.162 1.00 39.97 196 GLY A N 1
ATOM 1518 C CA . GLY A 1 196 ? -8.230 54.985 9.377 1.00 39.97 196 GLY A CA 1
ATOM 1519 C C . GLY A 1 196 ? -7.735 56.223 10.111 1.00 39.97 196 GLY A C 1
ATOM 1520 O O . GLY A 1 196 ? -7.644 56.232 11.334 1.00 39.97 196 GLY A O 1
ATOM 1521 N N . SER A 1 197 ? -7.401 57.268 9.356 1.00 41.25 197 SER A N 1
ATOM 1522 C CA . SER A 1 197 ? -7.241 58.629 9.871 1.00 41.25 197 SER A CA 1
ATOM 1523 C C . SER A 1 197 ? -8.588 59.355 9.824 1.00 41.25 197 SER A C 1
ATOM 1525 O O . SER A 1 197 ? -9.225 59.336 8.777 1.00 41.25 197 SER A O 1
ATOM 1527 N N . ALA A 1 198 ? -8.953 60.047 10.913 1.00 42.78 198 ALA A N 1
ATOM 1528 C CA . ALA A 1 198 ? -9.360 61.467 10.953 1.00 42.78 198 ALA A CA 1
ATOM 1529 C C . ALA A 1 198 ? -10.525 61.801 11.921 1.00 42.78 198 ALA A C 1
ATOM 1531 O O . ALA A 1 198 ? -11.684 61.530 11.640 1.00 42.78 198 ALA A O 1
ATOM 1532 N N . LYS A 1 199 ? -10.143 62.538 12.980 1.00 47.00 199 LYS A N 1
ATOM 1533 C CA . LYS A 1 199 ? -10.623 63.873 13.421 1.00 47.00 199 LYS A CA 1
ATOM 1534 C C . LYS A 1 199 ? -12.045 64.118 13.984 1.00 47.00 199 LYS A C 1
ATOM 1536 O O . LYS A 1 199 ? -13.050 63.707 13.427 1.00 47.00 199 LYS A O 1
ATOM 1541 N N . THR A 1 200 ? -12.024 65.075 14.937 1.00 44.88 200 THR A N 1
ATOM 1542 C CA . THR A 1 200 ? -13.069 66.001 15.464 1.00 44.88 200 THR A CA 1
ATOM 1543 C C . THR A 1 200 ? -14.007 65.415 16.528 1.00 44.88 200 THR A C 1
ATOM 1545 O O . THR A 1 200 ? -14.377 64.259 16.418 1.00 44.88 200 THR A O 1
ATOM 1548 N N . SER A 1 201 ? -14.436 66.092 17.601 1.00 46.28 201 SER A N 1
ATOM 1549 C CA . SER A 1 201 ? -14.221 67.426 18.207 1.00 46.28 201 SER A CA 1
ATOM 1550 C C . SER A 1 201 ? -14.992 67.454 19.551 1.00 46.28 201 SER A C 1
ATOM 1552 O O . SER A 1 201 ? -16.018 66.789 19.627 1.00 46.28 201 SER A O 1
ATOM 1554 N N . THR A 1 202 ? -14.470 68.200 20.539 1.00 43.25 202 THR A N 1
ATOM 1555 C CA . THR A 1 202 ? -15.081 68.958 21.677 1.00 43.25 202 THR A CA 1
ATOM 1556 C C . THR A 1 202 ? -16.520 68.695 22.184 1.00 43.25 202 THR A C 1
ATOM 1558 O O . THR A 1 202 ? -17.404 68.261 21.451 1.00 43.25 202 THR A O 1
ATOM 1561 N N . PRO A 1 203 ? -16.781 69.011 23.468 1.00 64.12 203 PRO A N 1
ATOM 1562 C CA . PRO A 1 203 ? -17.137 70.387 23.862 1.00 64.12 203 PRO A CA 1
ATOM 1563 C C . PRO A 1 203 ? -16.094 71.094 24.735 1.00 64.12 203 PRO A C 1
ATOM 1565 O O . PRO A 1 203 ? -15.432 70.416 25.551 1.00 64.12 203 PRO A O 1
#

pLDDT: mean 80.68, std 22.57, range [33.78, 98.69]